Protein AF-A0A954DY55-F1 (afdb_monomer_lite)

pLDDT: mean 83.76, std 17.19, range [30.91, 97.56]

Radius of gyration: 26.14 Å; chains: 1; bounding box: 91×78×54 Å

Structure (mmCIF, N/CA/C/O backbone):
data_AF-A0A954DY55-F1
#
_entry.id   AF-A0A954DY55-F1
#
loop_
_atom_site.group_PDB
_atom_site.id
_atom_site.type_symbol
_atom_site.label_atom_id
_atom_site.label_alt_id
_atom_site.label_comp_id
_atom_site.label_asym_id
_atom_site.label_entity_id
_atom_site.label_seq_id
_atom_site.pdbx_PDB_ins_code
_atom_site.Cartn_x
_atom_site.Cartn_y
_atom_site.Cartn_z
_atom_site.occupancy
_atom_site.B_iso_or_equiv
_atom_site.auth_seq_id
_atom_site.auth_comp_id
_atom_site.auth_asym_id
_atom_site.auth_atom_id
_atom_site.pdbx_PDB_model_num
ATOM 1 N N . ASP A 1 1 ? -8.947 -17.092 8.896 1.00 67.75 1 ASP A N 1
ATOM 2 C CA . ASP A 1 1 ? -8.795 -15.624 9.035 1.00 67.75 1 ASP A CA 1
ATOM 3 C C . ASP A 1 1 ? -8.611 -15.204 10.481 1.00 67.75 1 ASP A C 1
ATOM 5 O O . ASP A 1 1 ? -9.569 -15.248 11.248 1.00 67.75 1 ASP A O 1
ATOM 9 N N . GLY A 1 2 ? -7.386 -14.821 10.855 1.00 81.75 2 GLY A N 1
ATOM 10 C CA . GLY A 1 2 ? -7.082 -14.329 12.197 1.00 81.75 2 GLY A CA 1
ATOM 11 C C . GLY A 1 2 ? -7.822 -13.031 12.511 1.00 81.75 2 GLY A C 1
ATOM 12 O O . GLY A 1 2 ? -7.623 -12.012 11.850 1.00 81.75 2 GLY A O 1
ATOM 13 N N . ALA A 1 3 ? -8.734 -13.093 13.479 1.00 89.75 3 ALA A N 1
ATOM 14 C CA . ALA A 1 3 ? -9.528 -11.973 13.964 1.00 89.75 3 ALA A CA 1
ATOM 15 C C . ALA A 1 3 ? -10.095 -12.298 15.353 1.00 89.75 3 ALA A C 1
ATOM 17 O O . ALA A 1 3 ? -10.340 -13.458 15.683 1.00 89.75 3 ALA A O 1
ATOM 18 N N . ILE A 1 4 ? -10.381 -11.264 16.139 1.00 92.81 4 ILE A N 1
ATOM 19 C CA . ILE A 1 4 ? -11.119 -11.359 17.406 1.00 92.81 4 ILE A CA 1
ATOM 20 C C . ILE A 1 4 ? -12.347 -10.458 17.375 1.00 92.81 4 ILE A C 1
ATOM 22 O O . ILE A 1 4 ? -12.395 -9.488 16.623 1.00 92.81 4 ILE A O 1
ATOM 26 N N . GLY A 1 5 ? -13.312 -10.714 18.251 1.00 90.56 5 GLY A N 1
ATOM 27 C CA . GLY A 1 5 ? -14.384 -9.764 18.515 1.00 90.56 5 GLY A CA 1
ATOM 28 C C . GLY A 1 5 ? -15.549 -10.361 19.298 1.00 90.56 5 GLY A C 1
ATOM 29 O O . GLY A 1 5 ? -15.547 -11.565 19.564 1.00 90.56 5 GLY A O 1
ATOM 30 N N . PRO A 1 6 ? -16.527 -9.533 19.711 1.00 94.31 6 PRO A N 1
ATOM 31 C CA . PRO A 1 6 ? -16.628 -8.077 19.514 1.00 94.31 6 PRO A CA 1
ATOM 32 C C . PRO A 1 6 ? -15.602 -7.273 20.330 1.00 94.31 6 PRO A C 1
ATOM 34 O O . PRO A 1 6 ? -15.166 -7.704 21.398 1.00 94.31 6 PRO A O 1
ATOM 37 N N . VAL A 1 7 ? -15.230 -6.078 19.854 1.00 96.19 7 VAL A N 1
ATOM 38 C CA . VAL A 1 7 ? -14.250 -5.208 20.531 1.00 96.19 7 VAL A CA 1
ATOM 39 C C . VAL A 1 7 ? -14.800 -3.820 20.856 1.00 96.19 7 VAL A C 1
ATOM 41 O O . VAL A 1 7 ? -15.609 -3.245 20.122 1.00 96.19 7 VAL A O 1
ATOM 44 N N . LEU A 1 8 ? -14.306 -3.249 21.957 1.00 96.38 8 LEU A N 1
ATOM 45 C CA . LEU A 1 8 ? -14.533 -1.858 22.339 1.00 96.38 8 LEU A CA 1
ATOM 46 C C . LEU A 1 8 ? -13.198 -1.192 22.660 1.00 96.38 8 LEU A C 1
ATOM 48 O O . LEU A 1 8 ? -12.502 -1.588 23.592 1.00 96.38 8 LEU A O 1
ATOM 52 N N . LEU A 1 9 ? -12.876 -0.135 21.920 1.00 95.69 9 LEU A N 1
ATOM 53 C CA . LEU A 1 9 ? -11.705 0.703 22.154 1.00 95.69 9 LEU A CA 1
ATOM 54 C C . LEU A 1 9 ? -12.146 2.066 22.688 1.00 95.69 9 LEU A C 1
ATOM 56 O O . LEU A 1 9 ? -13.177 2.611 22.284 1.00 95.69 9 LEU A O 1
ATOM 60 N N . ARG A 1 10 ? -11.356 2.644 23.594 1.00 94.94 10 ARG A N 1
ATOM 61 C CA . ARG A 1 10 ? -11.545 4.022 24.066 1.00 94.94 10 ARG A CA 1
ATOM 62 C C . ARG A 1 10 ? -10.561 4.940 23.359 1.00 94.94 10 ARG A C 1
ATOM 64 O O . ARG A 1 10 ? -9.371 4.650 23.309 1.00 94.94 10 ARG A O 1
ATOM 71 N N . SER A 1 11 ? -11.065 6.052 22.840 1.00 91.50 11 SER A N 1
ATOM 72 C CA . SER A 1 11 ? -10.238 7.114 22.274 1.00 91.50 11 SER A CA 1
ATOM 73 C C . SER A 1 11 ? -9.943 8.151 23.349 1.00 91.50 11 SER A C 1
ATOM 75 O O . SER A 1 11 ? -10.860 8.578 24.058 1.00 91.50 11 SER A O 1
ATOM 77 N N . PHE A 1 12 ? -8.688 8.579 23.437 1.00 93.12 12 PHE A N 1
ATOM 78 C CA . PHE A 1 12 ? -8.230 9.593 24.380 1.00 93.12 12 PHE A CA 1
ATOM 79 C C . PHE A 1 12 ? -7.613 10.778 23.633 1.00 93.12 12 PHE A C 1
ATOM 81 O O . PHE A 1 12 ? -7.088 10.598 22.536 1.00 93.12 12 PHE A O 1
ATOM 88 N N . ASP A 1 13 ? -7.708 11.975 24.210 1.00 91.88 13 ASP A N 1
ATOM 89 C CA . ASP A 1 13 ? -6.926 13.131 23.766 1.00 91.88 13 ASP A CA 1
ATOM 90 C C . ASP A 1 13 ? -5.483 13.075 24.299 1.00 91.88 13 ASP A C 1
ATOM 92 O O . ASP A 1 13 ? -5.116 12.207 25.094 1.00 91.88 13 ASP A O 1
ATOM 96 N N . ASP A 1 14 ? -4.677 14.056 23.904 1.00 92.75 14 ASP A N 1
ATOM 97 C CA . ASP A 1 14 ? -3.265 14.210 24.271 1.00 92.75 14 ASP A CA 1
ATOM 98 C C . ASP A 1 14 ? -3.052 14.365 25.792 1.00 92.75 14 ASP A C 1
ATOM 100 O O . ASP A 1 14 ? -1.936 14.247 26.297 1.00 92.75 14 ASP A O 1
ATOM 104 N N . ARG A 1 15 ? -4.124 14.651 26.544 1.00 94.94 15 ARG A N 1
ATOM 105 C CA . ARG A 1 15 ? -4.136 14.791 28.007 1.00 94.94 15 ARG A CA 1
ATOM 106 C C . ARG A 1 15 ? -4.680 13.541 28.702 1.00 94.94 15 ARG A C 1
ATOM 108 O O . ARG A 1 15 ? -4.886 13.570 29.916 1.00 94.94 15 ARG A O 1
ATOM 115 N N . GLY A 1 16 ? -4.945 12.468 27.957 1.00 93.06 16 GLY A N 1
ATOM 116 C CA . GLY A 1 16 ? -5.487 11.215 28.473 1.00 93.06 16 GLY A CA 1
ATOM 117 C C . GLY A 1 16 ? -6.972 11.277 28.838 1.00 93.06 16 GLY A C 1
ATOM 118 O O . GLY A 1 16 ? -7.456 10.414 29.571 1.00 93.06 16 GLY A O 1
ATOM 119 N N . ARG A 1 17 ? -7.726 12.279 28.371 1.00 93.50 17 ARG A N 1
ATOM 120 C CA . ARG A 1 17 ? -9.176 12.364 28.605 1.00 93.50 17 ARG A CA 1
ATOM 121 C C . ARG A 1 17 ? -9.911 11.552 27.557 1.00 93.50 17 ARG A C 1
ATOM 123 O O . ARG A 1 17 ? -9.629 11.673 26.371 1.00 93.50 17 ARG A O 1
ATOM 130 N N . ALA A 1 18 ? -10.881 10.747 27.981 1.00 93.06 18 ALA A N 1
ATOM 131 C CA . ALA A 1 18 ? -11.694 9.974 27.051 1.00 93.06 18 ALA A CA 1
ATOM 132 C C . ALA A 1 18 ? -12.563 10.913 26.193 1.00 93.06 18 ALA A C 1
ATOM 134 O O . ALA A 1 18 ? -13.387 11.656 26.725 1.00 93.06 18 ALA A O 1
ATOM 135 N N . ILE A 1 19 ? -12.391 10.856 24.871 1.00 94.62 19 ILE A N 1
ATOM 136 C CA . ILE A 1 19 ? -13.114 11.686 23.888 1.00 94.62 19 ILE A CA 1
ATOM 137 C C . ILE A 1 19 ? -14.126 10.889 23.058 1.00 94.62 19 ILE A C 1
ATOM 139 O O . ILE A 1 19 ? -14.934 11.463 22.327 1.00 94.62 19 ILE A O 1
ATOM 143 N N . GLY A 1 20 ? -14.106 9.561 23.167 1.00 95.12 20 GLY A N 1
ATOM 144 C CA . GLY A 1 20 ? -15.040 8.709 22.451 1.00 95.12 20 GLY A CA 1
ATOM 145 C C . GLY A 1 20 ? -14.774 7.223 22.618 1.00 95.12 20 GLY A C 1
ATOM 146 O O . GLY A 1 20 ? -13.855 6.800 23.324 1.00 95.12 20 GLY A O 1
ATOM 147 N N . THR A 1 21 ? -15.595 6.432 21.940 1.00 96.50 21 THR A N 1
ATOM 148 C CA . THR A 1 21 ? -15.451 4.979 21.857 1.00 96.50 21 THR A CA 1
ATOM 149 C C . THR A 1 21 ? -15.513 4.525 20.410 1.00 96.50 21 THR A C 1
ATOM 151 O O . THR A 1 21 ? -16.181 5.143 19.581 1.00 96.50 21 THR A O 1
ATOM 154 N N . ILE A 1 22 ? -14.844 3.419 20.126 1.00 97.00 22 ILE A N 1
ATOM 155 C CA . ILE A 1 22 ? -14.910 2.705 18.857 1.00 97.00 22 ILE A CA 1
ATOM 156 C C . ILE A 1 22 ? -15.428 1.306 19.177 1.00 97.00 22 ILE A C 1
ATOM 158 O O . ILE A 1 22 ? -14.916 0.660 20.092 1.00 97.00 22 ILE A O 1
ATOM 162 N N . THR A 1 23 ? -16.453 0.858 18.465 1.00 97.38 23 THR A N 1
ATOM 163 C CA . THR A 1 23 ? -17.049 -0.471 18.637 1.00 97.38 23 THR A CA 1
ATOM 164 C C . THR A 1 23 ? -17.058 -1.175 17.292 1.00 97.38 23 THR A C 1
ATOM 166 O O . THR A 1 23 ? -17.467 -0.564 16.311 1.00 97.38 23 THR A O 1
ATOM 169 N N . ALA A 1 24 ? -16.611 -2.430 17.247 1.00 97.56 24 ALA A N 1
ATOM 170 C CA . ALA A 1 24 ? -16.529 -3.232 16.027 1.00 97.56 24 ALA A CA 1
ATOM 171 C C . ALA A 1 24 ? -16.871 -4.697 16.321 1.00 97.56 24 ALA A C 1
ATOM 173 O O . ALA A 1 24 ? -16.640 -5.167 17.440 1.00 97.56 24 ALA A O 1
ATOM 174 N N . ASP A 1 25 ? -17.438 -5.404 15.340 1.00 96.62 25 ASP A N 1
ATOM 175 C CA . ASP A 1 25 ? -17.724 -6.842 15.489 1.00 96.62 25 ASP A CA 1
ATOM 176 C C . ASP A 1 25 ? -16.457 -7.661 15.385 1.00 96.62 25 ASP A C 1
ATOM 178 O O . ASP A 1 25 ? -16.335 -8.681 16.058 1.00 96.62 25 ASP A O 1
ATOM 182 N N . ARG A 1 26 ? -15.515 -7.201 14.561 1.00 95.25 26 ARG A N 1
ATOM 183 C CA . ARG A 1 26 ? -14.255 -7.887 14.327 1.00 95.25 26 ARG A CA 1
ATOM 184 C C . ARG A 1 26 ? -13.101 -6.902 14.350 1.00 95.25 26 ARG A C 1
ATOM 186 O O . ARG A 1 26 ? -13.205 -5.772 13.875 1.00 95.25 26 ARG A O 1
ATOM 193 N N . LEU A 1 27 ? -11.998 -7.353 14.925 1.00 94.81 27 LEU A N 1
ATOM 194 C CA . LEU A 1 27 ? -10.695 -6.721 14.888 1.00 94.81 27 LEU A CA 1
ATOM 195 C C . LEU A 1 27 ? -9.690 -7.730 14.362 1.00 94.81 27 LEU A C 1
ATOM 197 O O . LEU A 1 27 ? -9.592 -8.842 14.879 1.00 94.81 27 LEU A O 1
ATOM 201 N N . ARG A 1 28 ? -8.895 -7.298 13.394 1.00 92.62 28 ARG A N 1
ATOM 202 C CA . ARG A 1 28 ? -7.697 -8.005 12.942 1.00 92.62 28 ARG A CA 1
ATOM 203 C C . ARG A 1 28 ? -6.541 -7.030 12.769 1.00 92.62 28 ARG A C 1
ATOM 205 O O . ARG A 1 28 ? -6.737 -5.811 12.752 1.00 92.62 28 ARG A O 1
ATOM 212 N N . LEU A 1 29 ? -5.341 -7.576 12.666 1.00 90.31 29 LEU A N 1
ATOM 213 C CA . LEU A 1 29 ? -4.113 -6.839 12.432 1.00 90.31 29 LEU A CA 1
ATOM 214 C C . LEU A 1 29 ? -3.598 -7.114 11.022 1.00 90.31 29 LEU A C 1
ATOM 216 O O . LEU A 1 29 ? -3.585 -8.248 10.549 1.00 90.31 29 LEU A O 1
ATOM 220 N N . GLU A 1 30 ? -3.145 -6.052 10.371 1.00 87.62 30 GLU A N 1
ATOM 221 C CA . GLU A 1 30 ? -2.353 -6.123 9.147 1.00 87.62 30 GLU A CA 1
ATOM 222 C C . GLU A 1 30 ? -0.995 -5.484 9.426 1.00 87.62 30 GLU A C 1
ATOM 224 O O . GLU A 1 30 ? -0.913 -4.336 9.876 1.00 87.62 30 GLU A O 1
ATOM 229 N N . GLY A 1 31 ? 0.078 -6.233 9.197 1.00 85.25 31 GLY A N 1
ATOM 230 C CA . GLY A 1 31 ? 1.443 -5.728 9.294 1.00 85.25 31 GLY A CA 1
ATOM 231 C C . GLY A 1 31 ? 1.960 -5.363 7.912 1.00 85.25 31 GLY A C 1
ATOM 232 O O . GLY A 1 31 ? 1.717 -6.106 6.973 1.00 85.25 31 GLY A O 1
ATOM 233 N N . SER A 1 32 ? 2.684 -4.248 7.806 1.00 85.00 32 SER A N 1
ATOM 234 C CA . SER A 1 32 ? 3.542 -3.985 6.648 1.00 85.00 32 SER A CA 1
ATOM 235 C C . SER A 1 32 ? 4.992 -3.953 7.101 1.00 85.00 32 SER A C 1
ATOM 237 O O . SER A 1 32 ? 5.381 -3.041 7.846 1.00 85.00 32 SER A O 1
ATOM 239 N N . ARG A 1 33 ? 5.793 -4.938 6.678 1.00 84.44 33 ARG A N 1
ATOM 240 C CA . ARG A 1 33 ? 7.227 -4.997 7.003 1.00 84.44 33 ARG A CA 1
ATOM 241 C C . ARG A 1 33 ? 7.987 -3.901 6.282 1.00 84.44 33 ARG A C 1
ATOM 243 O O . ARG A 1 33 ? 8.723 -3.153 6.932 1.00 84.44 33 ARG A O 1
ATOM 250 N N . ALA A 1 34 ? 7.739 -3.741 4.984 1.00 83.56 34 ALA A N 1
ATOM 251 C CA . ALA A 1 34 ? 8.350 -2.677 4.193 1.00 83.56 34 ALA A CA 1
ATOM 252 C C . ALA A 1 34 ? 7.975 -1.302 4.754 1.00 83.56 34 ALA A C 1
ATOM 254 O O . ALA A 1 34 ? 8.810 -0.405 4.881 1.00 83.56 34 ALA A O 1
ATOM 255 N N . GLY A 1 35 ? 6.707 -1.152 5.137 1.00 83.12 35 GLY A N 1
ATOM 256 C CA . GLY A 1 35 ? 6.175 0.063 5.720 1.00 83.12 35 GLY A CA 1
ATOM 257 C C . GLY A 1 35 ? 6.589 0.295 7.167 1.00 83.12 35 GLY A C 1
ATOM 258 O O . GLY A 1 35 ? 6.519 1.437 7.602 1.00 83.12 35 GLY A O 1
ATOM 259 N N . ARG A 1 36 ? 7.024 -0.715 7.932 1.00 88.31 36 ARG A N 1
ATOM 260 C CA . ARG A 1 36 ? 7.174 -0.649 9.402 1.00 88.31 36 ARG A CA 1
ATOM 261 C C . ARG A 1 36 ? 5.929 -0.072 10.078 1.00 88.31 36 ARG A C 1
ATOM 263 O O . ARG A 1 36 ? 5.985 0.952 10.772 1.00 88.31 36 ARG A O 1
ATOM 270 N N . THR A 1 37 ? 4.780 -0.669 9.785 1.00 89.12 37 THR A N 1
ATOM 271 C CA . THR A 1 37 ? 3.488 -0.251 10.341 1.00 89.12 37 THR A CA 1
ATOM 272 C C . THR A 1 37 ? 2.647 -1.438 10.745 1.00 89.12 37 THR A C 1
ATOM 274 O O . THR A 1 37 ? 2.707 -2.492 10.117 1.00 89.12 37 THR A O 1
ATOM 277 N N . LEU A 1 38 ? 1.798 -1.213 11.741 1.00 90.38 38 LEU A N 1
ATOM 278 C CA . LEU A 1 38 ? 0.706 -2.105 12.095 1.00 90.38 38 LEU A CA 1
ATOM 279 C C . LEU A 1 38 ? -0.615 -1.369 11.860 1.00 90.38 38 LEU A C 1
ATOM 281 O O . LEU A 1 38 ? -0.762 -0.225 12.283 1.00 90.38 38 LEU A O 1
ATOM 285 N N . THR A 1 39 ? -1.575 -2.004 11.203 1.00 90.50 39 THR A N 1
ATOM 286 C CA . THR A 1 39 ? -2.915 -1.453 10.991 1.00 90.50 39 THR A CA 1
ATOM 287 C C . THR A 1 39 ? -3.927 -2.290 11.751 1.00 90.50 39 THR A C 1
ATOM 289 O O . THR A 1 39 ? -4.040 -3.493 11.532 1.00 90.50 39 THR A O 1
ATOM 292 N N . LEU A 1 40 ? -4.688 -1.641 12.628 1.00 92.75 40 LEU A N 1
ATOM 293 C CA . LEU A 1 40 ? -5.883 -2.226 13.220 1.00 92.75 40 LEU A CA 1
ATOM 294 C C . LEU A 1 40 ? -7.003 -2.092 12.199 1.00 92.75 40 LEU A C 1
ATOM 296 O O . LEU A 1 40 ? -7.372 -0.971 11.836 1.00 92.75 40 LEU A O 1
ATOM 300 N N . VAL A 1 41 ? -7.541 -3.221 11.757 1.00 93.00 41 VAL A N 1
ATOM 301 C CA . VAL A 1 41 ? -8.708 -3.269 10.881 1.00 93.00 41 VAL A CA 1
ATOM 302 C C . VAL A 1 41 ? -9.913 -3.643 11.723 1.00 93.00 41 VAL A C 1
ATOM 304 O O . VAL A 1 41 ? -9.966 -4.725 12.305 1.00 93.00 41 VAL A O 1
ATOM 307 N N . LEU A 1 42 ? -10.842 -2.702 11.825 1.00 95.44 42 LEU A N 1
ATOM 308 C CA . LEU A 1 42 ? -12.071 -2.792 12.597 1.00 95.44 42 LEU A CA 1
ATOM 309 C C . LEU A 1 42 ? -13.233 -2.882 11.615 1.00 95.44 42 LEU A C 1
ATOM 311 O O . LEU A 1 42 ? -13.455 -1.953 10.838 1.00 95.44 42 LEU A O 1
ATOM 315 N N . GLU A 1 43 ? -13.962 -3.985 11.654 1.00 95.62 43 GLU A N 1
ATOM 316 C CA . GLU A 1 43 ? -15.020 -4.296 10.692 1.00 95.62 43 GLU A CA 1
ATOM 317 C C . GLU A 1 43 ? -16.381 -4.263 11.389 1.00 95.62 43 GLU A C 1
ATOM 319 O O . GLU A 1 43 ? -16.503 -4.594 12.578 1.00 95.62 43 GLU A O 1
ATOM 324 N N . ASP A 1 44 ? -17.388 -3.811 10.645 1.00 95.88 44 ASP A N 1
ATOM 325 C CA . ASP A 1 44 ? -18.791 -3.763 11.045 1.00 95.88 44 ASP A CA 1
ATOM 326 C C . ASP A 1 44 ? -18.978 -3.067 12.390 1.00 95.88 44 ASP A C 1
ATOM 328 O O . ASP A 1 44 ? -19.239 -3.651 13.450 1.00 95.88 44 ASP A O 1
ATOM 332 N N . GLY A 1 45 ? -18.787 -1.753 12.373 1.00 96.88 45 GLY A N 1
ATOM 333 C CA . GLY A 1 45 ? -18.716 -0.981 13.598 1.00 96.88 45 GLY A CA 1
ATOM 334 C C . GLY A 1 45 ? -19.191 0.450 13.469 1.00 96.88 45 GLY A C 1
ATOM 335 O O . GLY A 1 45 ? -19.830 0.853 12.498 1.00 96.88 45 GLY A O 1
ATOM 336 N N . TYR A 1 46 ? -18.930 1.199 14.530 1.00 97.12 46 TYR A N 1
ATOM 337 C CA . TYR A 1 46 ? -19.233 2.614 14.619 1.00 97.12 46 TYR A CA 1
ATOM 338 C C . TYR A 1 46 ? -18.280 3.310 15.588 1.00 97.12 46 TYR A C 1
ATOM 340 O O . TYR A 1 46 ? -17.707 2.718 16.511 1.00 97.12 46 TYR A O 1
ATOM 348 N N . THR A 1 47 ? -18.144 4.615 15.404 1.00 96.94 47 THR A N 1
ATOM 349 C CA . THR A 1 47 ? -17.513 5.508 16.371 1.00 96.94 47 THR A CA 1
ATOM 350 C C . THR A 1 47 ? -18.583 6.261 17.148 1.00 96.94 47 THR A C 1
ATOM 352 O O . THR A 1 47 ? -19.646 6.589 16.620 1.00 96.94 47 THR A O 1
ATOM 355 N N . ARG A 1 48 ? -18.317 6.547 18.424 1.00 95.56 48 ARG A N 1
ATOM 356 C CA . ARG A 1 48 ? -19.141 7.438 19.241 1.00 95.56 48 ARG A CA 1
ATOM 357 C C . ARG A 1 48 ? -18.295 8.583 19.767 1.00 95.56 48 ARG A C 1
ATOM 359 O O . ARG A 1 48 ? -17.346 8.347 20.514 1.00 95.56 48 ARG A O 1
ATOM 366 N N . ARG A 1 49 ? -18.655 9.819 19.421 1.00 93.25 49 ARG A N 1
ATOM 367 C CA . ARG A 1 49 ? -17.994 11.047 19.894 1.00 93.25 49 ARG A CA 1
ATOM 368 C C . ARG A 1 49 ? -19.045 12.067 20.302 1.00 93.25 49 ARG A C 1
ATOM 370 O O . ARG A 1 49 ? -20.020 12.263 19.588 1.00 93.25 49 ARG A O 1
ATOM 377 N N . SER A 1 50 ? -18.874 12.683 21.472 1.00 88.75 50 SER A N 1
ATOM 378 C CA . SER A 1 50 ? -19.814 13.686 22.009 1.00 88.75 50 SER A CA 1
ATOM 379 C C . SER A 1 50 ? -21.287 13.241 21.972 1.00 88.75 50 SER A C 1
ATOM 381 O O . SER A 1 50 ? -22.179 14.015 21.648 1.00 88.75 50 SER A O 1
ATOM 383 N N . GLY A 1 51 ? -21.542 11.961 22.264 1.00 86.88 51 GLY A N 1
ATOM 384 C CA . GLY A 1 51 ? -22.883 11.367 22.252 1.00 86.88 51 GLY A CA 1
ATOM 385 C C . GLY A 1 51 ? -23.382 10.897 20.881 1.00 86.88 51 GLY A C 1
ATOM 386 O O . GLY A 1 51 ? -24.228 10.006 20.857 1.00 86.88 51 GLY A O 1
ATOM 387 N N . VAL A 1 52 ? -22.814 11.394 19.780 1.00 92.62 52 VAL A N 1
ATOM 388 C CA . VAL A 1 52 ? -23.192 11.053 18.400 1.00 92.62 52 VAL A CA 1
ATOM 389 C C . VAL A 1 52 ? -22.538 9.741 17.980 1.00 92.62 52 VAL A C 1
ATOM 391 O O . VAL A 1 52 ? -21.340 9.556 18.199 1.00 92.62 52 VAL A O 1
ATOM 394 N N . ARG A 1 53 ? -23.323 8.838 17.386 1.00 94.69 53 ARG A N 1
ATOM 395 C CA . ARG A 1 53 ? -22.838 7.615 16.734 1.00 94.69 53 ARG A CA 1
ATOM 396 C C . ARG A 1 53 ? -22.714 7.845 15.232 1.00 94.69 53 ARG A C 1
ATOM 398 O O . ARG A 1 53 ? -23.606 8.440 14.640 1.00 94.69 53 ARG A O 1
ATOM 405 N N . ALA A 1 54 ? -21.629 7.357 14.646 1.00 95.44 54 ALA A N 1
ATOM 406 C CA . ALA A 1 54 ? -21.421 7.338 13.205 1.00 95.44 54 ALA A CA 1
ATOM 407 C C . ALA A 1 54 ? -20.852 5.969 12.799 1.00 95.44 54 ALA A C 1
ATOM 409 O O . ALA A 1 54 ? -19.847 5.566 13.402 1.00 95.44 54 ALA A O 1
ATOM 410 N N . PRO A 1 55 ? -21.456 5.259 11.827 1.00 97.12 55 PRO A N 1
ATOM 411 C CA . PRO A 1 55 ? -20.914 3.999 11.322 1.00 97.12 55 PRO A CA 1
ATOM 412 C C . PRO A 1 55 ? -19.527 4.211 10.696 1.00 97.12 55 PRO A C 1
ATOM 414 O O . PRO A 1 55 ? -19.104 5.348 10.455 1.00 97.12 55 PRO A O 1
ATOM 417 N N . PHE A 1 56 ? -18.783 3.129 10.467 1.00 96.38 56 PHE A N 1
ATOM 418 C CA . PHE A 1 56 ? -17.500 3.246 9.777 1.00 96.38 56 PHE A CA 1
ATOM 419 C C . PHE A 1 56 ? -17.680 3.599 8.291 1.00 96.38 56 PHE A C 1
ATOM 421 O O . PHE A 1 56 ? -18.757 3.392 7.726 1.00 96.38 56 PHE A O 1
ATOM 428 N N . PRO A 1 57 ? -16.635 4.143 7.635 1.00 93.06 57 PRO A N 1
ATOM 429 C CA . PRO A 1 57 ? -16.658 4.380 6.195 1.00 93.06 57 PRO A CA 1
ATOM 430 C C . PRO A 1 57 ? -17.035 3.121 5.404 1.00 93.06 57 PRO A C 1
ATOM 432 O O . PRO A 1 57 ? -16.606 2.018 5.741 1.00 93.06 57 PRO A O 1
ATOM 435 N N . GLY A 1 58 ? -17.827 3.300 4.344 1.00 90.75 58 GLY A N 1
ATOM 436 C CA . GLY A 1 58 ? -18.300 2.205 3.491 1.00 90.75 58 GLY A CA 1
ATOM 437 C C . GLY A 1 58 ? -19.541 1.470 4.008 1.00 90.75 58 GLY A C 1
ATOM 438 O O . GLY A 1 58 ? -19.960 0.506 3.380 1.00 90.75 58 GLY A O 1
ATOM 439 N N . ALA A 1 59 ? -20.131 1.904 5.125 1.00 92.88 59 ALA A N 1
ATOM 440 C CA . ALA A 1 59 ? -21.434 1.411 5.562 1.00 92.88 59 ALA A CA 1
ATOM 441 C C . ALA A 1 59 ? -22.560 1.854 4.607 1.00 92.88 59 ALA A C 1
ATOM 443 O O . ALA A 1 59 ? -22.484 2.937 4.025 1.00 92.88 59 ALA A O 1
ATOM 444 N N . GLU A 1 60 ? -23.606 1.033 4.478 1.00 92.38 60 GLU A N 1
ATOM 445 C CA . GLU A 1 60 ? -24.804 1.368 3.699 1.00 92.38 60 GLU A CA 1
ATOM 446 C C . GLU A 1 60 ? -25.553 2.578 4.280 1.00 92.38 60 GLU A C 1
ATOM 448 O O . GLU A 1 60 ? -25.528 2.840 5.485 1.00 92.38 60 GLU A O 1
ATOM 453 N N . ASP A 1 61 ? -26.262 3.324 3.435 1.00 90.50 61 ASP A N 1
ATOM 454 C CA . ASP A 1 61 ? -27.024 4.481 3.899 1.00 90.50 61 ASP A CA 1
ATOM 455 C C . ASP A 1 61 ? -28.146 4.062 4.863 1.00 90.50 61 ASP A C 1
ATOM 457 O O . ASP A 1 61 ? -28.941 3.164 4.593 1.00 90.50 61 ASP A O 1
ATOM 461 N N . GLY A 1 62 ? -28.240 4.760 5.996 1.00 89.75 62 GLY A N 1
ATOM 462 C CA . GLY A 1 62 ? -29.284 4.535 7.000 1.00 89.75 62 GLY A CA 1
ATOM 463 C C . GLY A 1 62 ? -28.966 3.468 8.050 1.00 89.75 62 GLY A C 1
ATOM 464 O O . GLY A 1 62 ? -29.774 3.281 8.960 1.00 89.75 62 GLY A O 1
ATOM 465 N N . VAL A 1 63 ? -27.800 2.812 7.994 1.00 91.81 63 VAL A N 1
ATOM 466 C CA . VAL A 1 63 ? -27.379 1.869 9.043 1.00 91.81 63 VAL A CA 1
ATOM 467 C C . VAL A 1 63 ? -26.633 2.581 10.174 1.00 91.81 63 VAL A C 1
ATOM 469 O O . VAL A 1 63 ? -25.812 3.471 9.960 1.00 91.81 63 VAL A O 1
ATOM 472 N N . GLU A 1 64 ? -26.880 2.165 11.418 1.00 89.88 64 GLU A N 1
ATOM 473 C CA . GLU A 1 64 ? -26.145 2.688 12.583 1.00 89.88 64 GLU A CA 1
ATOM 474 C C . GLU A 1 64 ? -24.766 2.033 12.766 1.00 89.88 64 GLU A C 1
ATOM 476 O O . GLU A 1 64 ? -23.957 2.484 13.584 1.00 89.88 64 GLU A O 1
ATOM 481 N N . ARG A 1 65 ? -24.511 0.945 12.031 1.00 92.81 65 ARG A N 1
ATOM 482 C CA . ARG A 1 65 ? -23.336 0.089 12.158 1.00 92.81 65 ARG A CA 1
ATOM 483 C C . ARG A 1 65 ? -23.017 -0.589 10.830 1.00 92.81 65 ARG A C 1
ATOM 485 O O . ARG A 1 65 ? -23.917 -1.122 10.195 1.00 92.81 65 ARG A O 1
ATOM 492 N N . GLY A 1 66 ? -21.743 -0.615 10.467 1.00 93.81 66 GLY A N 1
ATOM 493 C CA . GLY A 1 66 ? -21.252 -1.260 9.251 1.00 93.81 66 GLY A CA 1
ATOM 494 C C . GLY A 1 66 ? -19.919 -0.656 8.829 1.00 93.81 66 GLY A C 1
ATOM 495 O O . GLY A 1 66 ? -19.391 0.211 9.531 1.00 93.81 66 GLY A O 1
ATOM 496 N N . GLY A 1 67 ? -19.404 -1.083 7.679 1.00 94.62 67 GLY A N 1
ATOM 497 C CA . GLY A 1 67 ? -18.201 -0.518 7.071 1.00 94.62 67 GLY A CA 1
ATOM 498 C C . GLY A 1 67 ? -16.900 -0.941 7.757 1.00 94.62 67 GLY A C 1
ATOM 499 O O . GLY A 1 67 ? -16.884 -1.789 8.650 1.00 94.62 67 GLY A O 1
ATOM 500 N N . VAL A 1 68 ? -15.788 -0.323 7.347 1.00 94.75 68 VAL A N 1
ATOM 501 C CA . VAL A 1 68 ? -14.440 -0.676 7.821 1.00 94.75 68 VAL A CA 1
ATOM 502 C C . VAL A 1 68 ? -13.682 0.567 8.275 1.00 94.75 68 VAL A C 1
ATOM 504 O O . VAL A 1 68 ? -13.521 1.537 7.535 1.00 94.75 68 VAL A O 1
ATOM 507 N N . MET A 1 69 ? -13.170 0.534 9.505 1.00 93.38 69 MET A N 1
ATOM 508 C CA . MET A 1 69 ? -12.261 1.545 10.037 1.00 93.38 69 MET A CA 1
ATOM 509 C C . MET A 1 69 ? -10.851 0.972 10.143 1.00 93.38 69 MET A C 1
ATOM 511 O O . MET A 1 69 ? -10.631 -0.093 10.711 1.00 93.38 69 MET A O 1
ATOM 515 N N . ARG A 1 70 ? -9.873 1.719 9.630 1.00 91.81 70 ARG A N 1
ATOM 516 C CA . ARG A 1 70 ? -8.455 1.348 9.662 1.00 91.81 70 ARG A CA 1
ATOM 517 C C . ARG A 1 70 ? -7.689 2.360 10.507 1.00 91.81 70 ARG A C 1
ATOM 519 O O . ARG A 1 70 ? -7.776 3.560 10.251 1.00 91.81 70 ARG A O 1
ATOM 526 N N . VAL A 1 71 ? -6.958 1.893 11.519 1.00 90.81 71 VAL A N 1
ATOM 527 C CA . VAL A 1 71 ? -6.133 2.739 12.400 1.00 90.81 71 VAL A CA 1
ATOM 528 C C . VAL A 1 71 ? -4.680 2.305 12.289 1.00 90.81 71 VAL A C 1
ATOM 530 O O . VAL A 1 71 ? -4.339 1.188 12.664 1.00 90.81 71 VAL A O 1
ATOM 533 N N . VAL A 1 72 ? -3.824 3.194 11.785 1.00 88.69 72 VAL A N 1
ATOM 534 C CA . VAL A 1 72 ? -2.395 2.909 11.610 1.00 88.69 72 VAL A CA 1
ATOM 535 C C . VAL A 1 72 ? -1.608 3.283 12.851 1.00 88.69 72 VAL A C 1
ATOM 537 O O . VAL A 1 72 ? -1.712 4.399 13.359 1.00 88.69 72 VAL A O 1
ATOM 540 N N . ILE A 1 73 ? -0.768 2.352 13.280 1.00 90.56 73 ILE A N 1
ATOM 541 C CA . ILE A 1 73 ? 0.281 2.547 14.266 1.00 90.56 73 ILE A CA 1
ATOM 542 C C . ILE A 1 73 ? 1.610 2.613 13.497 1.00 90.56 73 ILE A C 1
ATOM 544 O O . ILE A 1 73 ? 2.069 1.594 12.961 1.00 90.56 73 ILE A O 1
ATOM 548 N N . PRO A 1 74 ? 2.208 3.812 13.368 1.00 88.56 74 PRO A N 1
ATOM 549 C CA . PRO A 1 74 ? 3.479 3.974 12.681 1.00 88.56 74 PRO A CA 1
ATOM 550 C C . PRO A 1 74 ? 4.638 3.392 13.500 1.00 88.56 74 PRO A C 1
ATOM 552 O O . PRO A 1 74 ? 4.484 3.015 14.661 1.00 88.56 74 PRO A O 1
ATOM 555 N N . ASP A 1 75 ? 5.802 3.314 12.856 1.00 87.88 75 ASP A N 1
ATOM 556 C CA . ASP A 1 75 ? 7.105 2.989 13.451 1.00 87.88 75 ASP A CA 1
ATOM 557 C C . ASP A 1 75 ? 7.116 1.739 14.337 1.00 87.88 75 ASP A C 1
ATOM 559 O O . ASP A 1 75 ? 7.840 1.636 15.326 1.00 87.88 75 ASP A O 1
ATOM 563 N N . THR A 1 76 ? 6.312 0.761 13.934 1.00 89.00 76 THR A N 1
ATOM 564 C CA . THR A 1 76 ? 6.123 -0.501 14.641 1.00 89.00 76 THR A CA 1
ATOM 565 C C . THR A 1 76 ? 6.854 -1.617 13.907 1.00 89.00 76 THR A C 1
ATOM 567 O O . THR A 1 76 ? 6.970 -1.592 12.683 1.00 89.00 76 THR A O 1
ATOM 570 N N . ASP A 1 77 ? 7.368 -2.589 14.661 1.00 86.88 77 ASP A N 1
ATOM 571 C CA . ASP A 1 77 ? 7.921 -3.827 14.114 1.00 86.88 77 ASP A CA 1
ATOM 572 C C . ASP A 1 77 ? 6.805 -4.877 13.956 1.00 86.88 77 ASP A C 1
ATOM 574 O O . ASP A 1 77 ? 6.410 -5.483 14.958 1.00 86.88 77 ASP A O 1
ATOM 578 N N . PRO A 1 78 ? 6.265 -5.099 12.744 1.00 84.12 78 PRO A N 1
ATOM 579 C CA . PRO A 1 78 ? 5.189 -6.066 12.545 1.00 84.12 78 PRO A CA 1
ATOM 580 C C . PRO A 1 78 ? 5.628 -7.505 12.841 1.00 84.12 78 PRO A C 1
ATOM 582 O O . PRO A 1 78 ? 4.799 -8.285 13.300 1.00 84.12 78 PRO A O 1
ATOM 585 N N . ASP A 1 79 ? 6.912 -7.849 12.681 1.00 84.19 79 ASP A N 1
ATOM 586 C CA . ASP A 1 79 ? 7.410 -9.204 12.953 1.00 84.19 79 ASP A CA 1
ATOM 587 C C . ASP A 1 79 ? 7.430 -9.511 14.462 1.00 84.19 79 ASP A C 1
ATOM 589 O O . ASP A 1 79 ? 7.312 -10.661 14.892 1.00 84.19 79 ASP A O 1
ATOM 593 N N . GLY A 1 80 ? 7.601 -8.491 15.307 1.00 86.38 80 GLY A N 1
ATOM 594 C CA . GLY A 1 80 ? 7.440 -8.619 16.756 1.00 86.38 80 GLY A CA 1
ATOM 595 C C . GLY A 1 80 ? 5.993 -8.922 17.148 1.00 86.38 80 GLY A C 1
ATOM 596 O O . GLY A 1 80 ? 5.749 -9.786 17.991 1.00 86.38 80 GLY A O 1
ATOM 597 N N . TRP A 1 81 ? 5.035 -8.253 16.504 1.00 88.50 81 TRP A N 1
ATOM 598 C CA . TRP A 1 81 ? 3.606 -8.443 16.758 1.00 88.50 81 TRP A CA 1
ATOM 599 C C . TRP A 1 81 ? 3.083 -9.772 16.220 1.00 88.50 81 TRP A C 1
ATOM 601 O O . TRP A 1 81 ? 2.374 -10.463 16.946 1.00 88.50 81 TRP A O 1
ATOM 611 N N . SER A 1 82 ? 3.464 -10.162 15.002 1.00 84.62 82 SER A N 1
ATOM 612 C CA . SER A 1 82 ? 3.029 -11.431 14.402 1.00 84.62 82 SER A CA 1
ATOM 613 C C . SER A 1 82 ? 3.498 -12.642 15.204 1.00 84.62 82 SER A C 1
ATOM 615 O O . SER A 1 82 ? 2.789 -13.637 15.292 1.00 84.62 82 SER A O 1
ATOM 617 N N . ARG A 1 83 ? 4.655 -12.547 15.872 1.00 86.38 83 ARG A N 1
ATOM 618 C CA . ARG A 1 83 ? 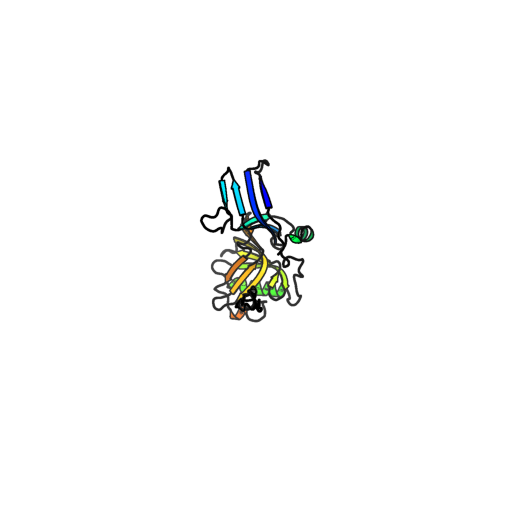5.126 -13.578 16.809 1.00 86.38 83 ARG A CA 1
ATOM 619 C C . ARG A 1 83 ? 4.396 -13.568 18.150 1.00 86.38 83 ARG A C 1
ATOM 621 O O . ARG A 1 83 ? 4.287 -14.619 18.773 1.00 86.38 83 ARG A O 1
ATOM 628 N N . ALA A 1 84 ? 3.962 -12.402 18.623 1.00 88.56 84 ALA A N 1
ATOM 629 C CA . ALA A 1 84 ? 3.337 -12.255 19.936 1.00 88.56 84 ALA A CA 1
ATOM 630 C C . ALA A 1 84 ? 1.836 -12.582 19.930 1.00 88.56 84 ALA A C 1
ATOM 632 O O . ALA A 1 84 ? 1.347 -13.144 20.906 1.00 88.56 84 ALA A O 1
ATOM 633 N N . VAL A 1 85 ? 1.126 -12.214 18.859 1.00 88.19 85 VAL A N 1
ATOM 634 C CA . VAL A 1 85 ? -0.330 -12.389 18.689 1.00 88.19 85 VAL A CA 1
ATOM 635 C C . VAL A 1 85 ? -0.671 -12.880 17.270 1.00 88.19 85 VAL A C 1
ATOM 637 O O . VAL A 1 85 ? -1.383 -12.192 16.531 1.00 88.19 85 VAL A O 1
ATOM 640 N N . PRO A 1 86 ? -0.137 -14.041 16.841 1.00 85.56 86 PRO A N 1
ATOM 641 C CA . PRO A 1 86 ? -0.318 -14.560 15.481 1.00 85.56 86 PRO A CA 1
ATOM 642 C C . PRO A 1 86 ? -1.789 -14.728 15.083 1.00 85.56 86 PRO A C 1
ATOM 644 O O . PRO A 1 86 ? -2.135 -14.533 13.923 1.00 85.56 86 PRO A O 1
ATOM 647 N N . GLU A 1 87 ? -2.673 -15.020 16.037 1.00 85.69 87 GLU A N 1
ATOM 648 C CA . GLU A 1 87 ? -4.110 -15.215 15.831 1.00 85.69 87 GLU A CA 1
ATOM 649 C C . GLU A 1 87 ? -4.860 -13.967 15.341 1.00 85.69 87 GLU A C 1
ATOM 651 O O . GLU A 1 87 ? -6.003 -14.071 14.901 1.00 85.69 87 GLU A O 1
ATOM 656 N N . LEU A 1 88 ? -4.243 -12.784 15.422 1.00 85.56 88 LEU A N 1
ATOM 657 C CA . LEU A 1 88 ? -4.807 -11.541 14.895 1.00 85.56 88 LEU A CA 1
ATOM 658 C C . LEU A 1 88 ? -4.382 -11.244 13.460 1.00 85.56 88 LEU A C 1
ATOM 660 O O . LEU A 1 88 ? -4.944 -10.336 12.851 1.00 85.56 88 LEU A O 1
ATOM 664 N N . PHE A 1 89 ? -3.398 -11.968 12.935 1.00 82.88 89 PHE A N 1
ATOM 665 C CA . PHE A 1 89 ? -2.922 -11.816 11.569 1.00 82.88 89 PHE A CA 1
ATOM 666 C C . PHE A 1 89 ? -3.580 -12.863 10.672 1.00 82.88 89 PHE A C 1
ATOM 668 O O . PHE A 1 89 ? -3.936 -13.961 11.103 1.00 82.88 89 PHE A O 1
ATOM 675 N N . ARG A 1 90 ? -3.758 -12.527 9.395 1.00 73.44 90 ARG A N 1
ATOM 676 C CA . ARG A 1 90 ? -4.153 -13.522 8.395 1.00 73.44 90 ARG A CA 1
ATOM 677 C C . ARG A 1 90 ? -3.010 -14.529 8.174 1.00 73.44 90 ARG A C 1
ATOM 679 O O . ARG A 1 90 ? -1.846 -14.216 8.422 1.00 73.44 90 ARG A O 1
ATOM 686 N N . GLU A 1 91 ? -3.344 -15.747 7.745 1.00 64.00 91 GLU A N 1
ATOM 687 C CA . GLU A 1 91 ? -2.371 -16.848 7.586 1.00 64.00 91 GLU A CA 1
ATOM 688 C C . GLU A 1 91 ? -1.274 -16.538 6.550 1.00 64.00 91 GLU A C 1
ATOM 690 O O . GLU A 1 91 ? -0.132 -16.983 6.689 1.00 64.00 91 GLU A O 1
ATOM 695 N N . ASP A 1 92 ? -1.590 -15.699 5.566 1.00 60.38 92 ASP A N 1
ATOM 696 C CA . ASP A 1 92 ? -0.693 -15.174 4.533 1.00 60.38 92 ASP A CA 1
ATOM 697 C C . ASP A 1 92 ? 0.305 -14.112 5.041 1.00 60.38 92 ASP A C 1
ATOM 699 O O . ASP A 1 92 ? 1.213 -13.726 4.308 1.00 60.38 92 ASP A O 1
ATOM 703 N N . HIS A 1 93 ? 0.216 -13.688 6.308 1.00 56.44 93 HIS A N 1
ATOM 704 C CA . HIS A 1 93 ? 1.190 -12.795 6.955 1.00 56.44 93 HIS A CA 1
ATOM 705 C C . HIS A 1 93 ? 2.208 -13.523 7.855 1.00 56.44 93 HIS A C 1
ATOM 707 O O . HIS A 1 93 ? 2.918 -12.882 8.638 1.00 56.44 93 HIS A O 1
ATOM 713 N N . SER A 1 94 ? 2.301 -14.857 7.778 1.00 54.88 94 SER A N 1
ATOM 714 C CA . SER A 1 94 ? 3.360 -15.605 8.473 1.00 54.88 94 SER A CA 1
ATOM 715 C C . SER A 1 94 ? 4.756 -15.240 7.929 1.00 54.88 94 SER A C 1
ATOM 717 O O . SER A 1 94 ? 4.876 -14.627 6.872 1.00 54.88 94 SER A O 1
ATOM 719 N N . ILE A 1 95 ? 5.828 -15.542 8.676 1.00 54.53 95 ILE A N 1
ATOM 720 C CA . ILE A 1 95 ? 7.222 -15.214 8.311 1.00 54.53 95 ILE A CA 1
ATOM 721 C C . ILE A 1 95 ? 7.591 -15.962 7.016 1.00 54.53 95 ILE A C 1
ATOM 723 O O . ILE A 1 95 ? 8.113 -17.076 7.044 1.00 54.53 95 ILE A O 1
ATOM 727 N N . GLU A 1 96 ? 7.259 -15.368 5.872 1.00 63.09 96 GLU A N 1
ATOM 728 C CA . GLU A 1 96 ? 7.497 -15.944 4.558 1.00 63.09 96 GLU A CA 1
ATOM 729 C C . GLU A 1 96 ? 8.968 -15.805 4.169 1.00 63.09 96 GLU A C 1
ATOM 731 O O . GLU A 1 96 ? 9.606 -14.768 4.363 1.00 63.09 96 GLU A O 1
ATOM 736 N N . VAL A 1 97 ? 9.496 -16.849 3.530 1.00 70.25 97 VAL A N 1
ATOM 737 C CA . VAL A 1 97 ? 10.703 -16.727 2.711 1.00 70.25 97 VAL A CA 1
ATOM 738 C C . VAL A 1 97 ? 10.413 -15.701 1.612 1.00 70.25 97 VAL A C 1
ATOM 740 O O . VAL A 1 97 ? 9.509 -15.911 0.799 1.00 70.25 97 VAL A O 1
ATOM 743 N N . LEU A 1 98 ? 11.156 -14.590 1.625 1.00 82.50 98 LEU A N 1
ATOM 744 C CA . LEU A 1 98 ? 10.943 -13.436 0.740 1.00 82.50 98 LEU A CA 1
ATOM 745 C C . LEU A 1 98 ? 11.489 -13.643 -0.672 1.00 82.50 98 LEU A C 1
ATOM 747 O O . LEU A 1 98 ? 11.045 -12.972 -1.601 1.00 82.50 98 LEU A O 1
ATOM 751 N N . ASP A 1 99 ? 12.451 -14.551 -0.822 1.00 87.38 99 ASP A N 1
ATOM 752 C CA . ASP A 1 99 ? 13.170 -14.782 -2.068 1.00 87.38 99 ASP A CA 1
ATOM 753 C C . ASP A 1 99 ? 13.264 -16.278 -2.374 1.00 87.38 99 ASP A C 1
ATOM 755 O O . ASP A 1 99 ? 13.753 -17.060 -1.557 1.00 87.38 99 ASP A O 1
ATOM 759 N N . ASP A 1 100 ? 12.806 -16.680 -3.557 1.00 89.94 100 ASP A N 1
ATOM 760 C CA . ASP A 1 100 ? 12.930 -18.050 -4.059 1.00 89.94 100 ASP A CA 1
ATOM 761 C C . ASP A 1 100 ? 14.300 -18.326 -4.707 1.00 89.94 100 ASP A C 1
ATOM 763 O O . ASP A 1 100 ? 14.589 -19.459 -5.106 1.00 89.94 100 ASP A O 1
ATOM 767 N N . GLY A 1 101 ? 15.156 -17.300 -4.800 1.00 91.56 101 GLY A N 1
ATOM 768 C CA . GLY A 1 101 ? 16.519 -17.386 -5.317 1.00 91.56 101 GLY A CA 1
ATOM 769 C C . GLY A 1 101 ? 16.602 -17.571 -6.834 1.00 91.56 101 GLY A C 1
ATOM 770 O O . GLY A 1 101 ? 17.694 -17.788 -7.364 1.00 91.56 101 GLY A O 1
ATOM 771 N N . ARG A 1 102 ? 15.476 -17.490 -7.559 1.00 93.56 102 ARG A N 1
ATOM 772 C CA . ARG A 1 102 ? 15.443 -17.627 -9.027 1.00 93.56 102 ARG A CA 1
ATOM 773 C C . ARG A 1 102 ? 15.926 -16.369 -9.740 1.00 93.56 102 ARG A C 1
ATOM 775 O O . ARG A 1 102 ? 16.312 -16.436 -10.906 1.00 93.56 102 ARG A O 1
ATOM 782 N N . TRP A 1 103 ? 15.914 -15.233 -9.049 1.00 93.56 103 TRP A N 1
ATOM 783 C CA . TRP A 1 103 ? 16.228 -13.928 -9.614 1.00 93.56 103 TRP A CA 1
ATOM 784 C C . TRP A 1 103 ? 17.523 -13.363 -9.045 1.00 93.56 103 TRP A C 1
ATOM 786 O O . TRP A 1 103 ? 17.762 -13.356 -7.841 1.00 93.56 103 TRP A O 1
ATOM 796 N N . ASN A 1 104 ? 18.351 -12.784 -9.914 1.00 94.81 104 ASN A N 1
ATOM 797 C CA . ASN A 1 104 ? 19.419 -11.909 -9.453 1.00 94.81 104 ASN A CA 1
ATOM 798 C C . ASN A 1 104 ? 18.818 -10.537 -9.115 1.00 94.81 104 ASN A C 1
ATOM 800 O O . ASN A 1 104 ? 18.586 -9.723 -10.011 1.00 94.81 104 ASN A O 1
ATOM 804 N N . ILE A 1 105 ? 18.587 -10.277 -7.827 1.00 94.56 105 ILE A N 1
ATOM 805 C CA . ILE A 1 105 ? 17.912 -9.064 -7.332 1.00 94.56 105 ILE A CA 1
ATOM 806 C C . ILE A 1 105 ? 18.585 -7.770 -7.812 1.00 94.56 105 ILE A C 1
ATOM 808 O O . ILE A 1 105 ? 17.906 -6.797 -8.146 1.00 94.56 105 ILE A O 1
ATOM 812 N N . PHE A 1 106 ? 19.916 -7.750 -7.926 1.00 94.06 106 PHE A N 1
ATOM 813 C CA . PHE A 1 106 ? 20.636 -6.580 -8.432 1.00 94.06 106 PHE A CA 1
ATOM 814 C C . PHE A 1 106 ? 20.317 -6.299 -9.907 1.00 94.06 106 PHE A C 1
ATOM 816 O O . PHE A 1 106 ? 20.012 -5.157 -10.266 1.00 94.06 106 PHE A O 1
ATOM 823 N N . LEU A 1 107 ? 20.377 -7.328 -10.759 1.00 95.38 107 LEU A N 1
ATOM 824 C CA . LEU A 1 107 ? 20.063 -7.195 -12.184 1.00 95.38 107 LEU A CA 1
ATOM 825 C C . LEU A 1 107 ? 18.585 -6.876 -12.398 1.00 95.38 107 LEU A C 1
ATOM 827 O O . LEU A 1 107 ? 18.276 -5.983 -13.183 1.00 95.38 107 LEU A O 1
ATOM 831 N N . LEU A 1 108 ? 17.702 -7.529 -11.643 1.00 95.62 108 LEU A N 1
ATOM 832 C CA . LEU A 1 108 ? 16.268 -7.274 -11.669 1.00 95.62 108 LEU A CA 1
ATOM 833 C C . LEU A 1 108 ? 15.951 -5.817 -11.316 1.00 95.62 108 LEU A C 1
ATOM 835 O O . LEU A 1 108 ? 15.236 -5.141 -12.052 1.00 95.62 108 LEU A O 1
ATOM 839 N N . ARG A 1 109 ? 16.528 -5.288 -10.229 1.00 95.81 109 ARG A N 1
ATOM 840 C CA . ARG A 1 109 ? 16.332 -3.884 -9.839 1.00 95.81 109 ARG A CA 1
ATOM 841 C C . ARG A 1 109 ? 16.833 -2.923 -10.913 1.00 95.81 109 ARG A C 1
ATOM 843 O O . ARG A 1 109 ? 16.218 -1.881 -11.133 1.00 95.81 109 ARG A O 1
ATOM 850 N N . ARG A 1 110 ? 17.961 -3.237 -11.560 1.00 95.12 110 ARG A N 1
ATOM 851 C CA . ARG A 1 110 ? 18.500 -2.425 -12.660 1.00 95.12 110 ARG A CA 1
ATOM 852 C C . ARG A 1 110 ? 17.540 -2.412 -13.850 1.00 95.12 110 ARG A C 1
ATOM 854 O O . ARG A 1 110 ? 17.247 -1.334 -14.358 1.00 95.12 110 ARG A O 1
ATOM 861 N N . GLU A 1 111 ? 17.057 -3.581 -14.253 1.00 95.06 111 GLU A N 1
ATOM 862 C CA . GLU A 1 111 ? 16.155 -3.742 -15.395 1.00 95.06 111 GLU A CA 1
ATOM 863 C C . GLU A 1 111 ? 14.800 -3.073 -15.146 1.00 95.06 111 GLU A C 1
ATOM 865 O O . GLU A 1 111 ? 14.347 -2.257 -15.949 1.00 95.06 111 GLU A O 1
ATOM 870 N N . LEU A 1 112 ? 14.200 -3.308 -13.976 1.00 95.44 112 LEU A N 1
ATOM 871 C CA . LEU A 1 112 ? 12.937 -2.676 -13.610 1.00 95.44 112 LEU A CA 1
ATOM 872 C C . LEU A 1 112 ? 13.065 -1.149 -13.592 1.00 95.44 112 LEU A C 1
ATOM 874 O O . LEU A 1 112 ? 12.219 -0.456 -14.148 1.00 95.44 112 LEU A O 1
ATOM 878 N N . ASN A 1 113 ? 14.144 -0.604 -13.021 1.00 95.50 113 ASN A N 1
ATOM 879 C CA . ASN A 1 113 ? 14.372 0.841 -13.033 1.00 95.50 113 ASN A CA 1
ATOM 880 C C . ASN A 1 113 ? 14.546 1.412 -14.445 1.00 95.50 113 ASN A C 1
ATOM 882 O O . ASN A 1 113 ? 14.045 2.502 -14.712 1.00 95.50 113 ASN A O 1
ATOM 886 N N . ALA A 1 114 ? 15.214 0.690 -15.349 1.00 92.81 114 ALA A N 1
ATOM 887 C CA . ALA A 1 114 ? 15.364 1.122 -16.738 1.00 92.81 114 ALA A CA 1
ATOM 888 C C . ALA A 1 114 ? 14.008 1.235 -17.458 1.00 92.81 114 ALA A C 1
ATOM 890 O O . ALA A 1 114 ? 13.813 2.152 -18.257 1.00 92.81 114 ALA A O 1
ATOM 891 N N . ARG A 1 115 ? 13.060 0.345 -17.143 1.00 92.50 115 ARG A N 1
ATOM 892 C CA . ARG A 1 115 ? 11.703 0.360 -17.711 1.00 92.50 115 ARG A CA 1
ATOM 893 C C . ARG A 1 115 ? 10.792 1.394 -17.051 1.00 92.50 115 ARG A C 1
ATOM 895 O O . ARG A 1 115 ? 10.047 2.090 -17.742 1.00 92.50 115 ARG A O 1
ATOM 902 N N . LEU A 1 116 ? 10.870 1.542 -15.726 1.00 92.31 116 LEU A N 1
ATOM 903 C CA . LEU A 1 116 ? 10.101 2.545 -14.977 1.00 92.31 116 LEU A CA 1
ATOM 904 C C . LEU A 1 116 ? 10.431 3.983 -15.405 1.00 92.31 116 LEU A C 1
ATOM 906 O O . LEU A 1 116 ? 9.541 4.833 -15.408 1.00 92.31 116 LEU A O 1
ATOM 910 N N . ASP A 1 117 ? 11.677 4.244 -15.815 1.00 86.06 117 ASP A N 1
ATOM 911 C CA . ASP A 1 117 ? 12.134 5.546 -16.325 1.00 86.06 117 ASP A CA 1
ATOM 912 C C . ASP A 1 117 ? 11.345 6.016 -17.563 1.00 86.06 117 ASP A C 1
ATOM 914 O O . ASP A 1 117 ? 11.185 7.215 -17.777 1.00 86.06 117 ASP A O 1
ATOM 918 N N . ARG A 1 118 ? 10.790 5.081 -18.351 1.00 79.69 118 ARG A N 1
ATOM 919 C CA . ARG A 1 118 ? 10.119 5.363 -19.634 1.00 79.69 118 ARG A CA 1
ATOM 920 C C . ARG A 1 118 ? 8.587 5.305 -19.576 1.00 79.69 118 ARG A C 1
ATOM 922 O O . ARG A 1 118 ? 7.926 5.763 -20.504 1.00 79.69 118 ARG A O 1
ATOM 929 N N . GLY A 1 119 ? 8.009 4.741 -18.512 1.00 71.00 119 GLY A N 1
ATOM 930 C CA . GLY A 1 119 ? 6.589 4.354 -18.482 1.00 71.00 119 GLY A CA 1
ATOM 931 C C . GLY A 1 119 ? 5.591 5.394 -17.944 1.00 71.00 119 GLY A C 1
ATOM 932 O O . GLY A 1 119 ? 4.384 5.221 -18.125 1.00 71.00 119 GLY A O 1
ATOM 933 N N . GLY A 1 120 ? 6.054 6.450 -17.267 1.00 68.81 120 GLY A N 1
ATOM 934 C CA . GLY A 1 120 ? 5.198 7.377 -16.511 1.00 68.81 120 GLY A CA 1
ATOM 935 C C . GLY A 1 120 ? 4.575 8.530 -17.317 1.00 68.81 120 GLY A C 1
ATOM 936 O O . GLY A 1 120 ? 5.174 9.069 -18.250 1.00 68.81 120 GLY A O 1
ATOM 937 N N . LEU A 1 121 ? 3.373 8.960 -16.912 1.00 64.12 121 LEU A N 1
ATOM 938 C CA . LEU A 1 121 ? 2.783 10.257 -17.278 1.00 64.12 121 LEU A CA 1
ATOM 939 C C . LEU A 1 121 ? 2.910 11.220 -16.090 1.00 64.12 121 LEU A C 1
ATOM 941 O O . LEU A 1 121 ? 2.318 10.980 -15.042 1.00 64.12 121 LEU A O 1
ATOM 945 N N . GLY A 1 122 ? 3.654 12.318 -16.251 1.00 66.44 122 GLY A N 1
ATOM 946 C CA . GLY A 1 122 ? 3.731 13.390 -15.245 1.00 66.44 122 GLY A CA 1
ATOM 947 C C . GLY A 1 122 ? 4.618 13.093 -14.029 1.00 66.44 122 GLY A C 1
ATOM 948 O O . GLY A 1 122 ? 4.426 13.700 -12.971 1.00 66.44 122 GLY A O 1
ATOM 949 N N . GLY A 1 123 ? 5.560 12.157 -14.163 1.00 74.88 123 GLY A N 1
ATOM 950 C CA . GLY A 1 123 ? 6.531 11.777 -13.138 1.00 74.88 123 GLY A CA 1
ATOM 951 C C . GLY A 1 123 ? 7.274 10.488 -13.495 1.00 74.88 123 GLY A C 1
ATOM 952 O O . GLY A 1 123 ? 6.950 9.828 -14.485 1.00 74.88 123 GLY A O 1
ATOM 953 N N . ARG A 1 124 ? 8.264 10.128 -12.675 1.00 90.50 124 ARG A N 1
ATOM 954 C CA . ARG A 1 124 ? 9.059 8.900 -12.813 1.00 90.50 124 ARG A CA 1
ATOM 955 C C . ARG A 1 124 ? 8.993 8.065 -11.543 1.00 90.50 124 ARG A C 1
ATOM 957 O O . ARG A 1 124 ? 9.123 8.608 -10.452 1.00 90.50 124 ARG A O 1
ATOM 964 N N . TYR A 1 125 ? 8.909 6.746 -11.692 1.00 93.88 125 TYR A N 1
ATOM 965 C CA . TYR A 1 125 ? 9.066 5.812 -10.578 1.00 93.88 125 TYR A CA 1
ATOM 966 C C . TYR A 1 125 ? 10.487 5.248 -10.514 1.00 93.88 125 TYR A C 1
ATOM 968 O O . TYR A 1 125 ? 11.101 4.981 -11.543 1.00 93.88 125 TYR A O 1
ATOM 976 N N . VAL A 1 126 ? 11.014 5.063 -9.303 1.00 95.75 126 VAL A N 1
ATOM 977 C CA . VAL A 1 126 ? 12.327 4.448 -9.068 1.00 95.75 126 VAL A CA 1
ATOM 978 C C . VAL A 1 126 ? 12.218 3.426 -7.944 1.00 95.75 126 VAL A C 1
ATOM 980 O O . VAL A 1 126 ? 11.919 3.787 -6.807 1.00 95.75 126 VAL A O 1
ATOM 983 N N . LEU A 1 127 ? 12.516 2.163 -8.238 1.00 97.06 127 LEU A N 1
ATOM 984 C CA . LEU A 1 127 ? 12.677 1.105 -7.248 1.00 97.06 127 LEU A CA 1
ATOM 985 C C . LEU A 1 127 ? 13.953 1.360 -6.438 1.00 97.06 127 LEU A C 1
ATOM 987 O O . LEU A 1 127 ? 15.072 1.271 -6.957 1.00 97.06 127 LEU A O 1
ATOM 991 N N . LYS A 1 128 ? 13.769 1.694 -5.162 1.00 96.56 128 LYS A N 1
ATOM 992 C CA . LYS A 1 128 ? 14.836 1.940 -4.190 1.00 96.56 128 LYS A CA 1
ATOM 993 C C . LYS A 1 128 ? 15.263 0.669 -3.484 1.00 96.56 128 LYS A C 1
ATOM 995 O O . LYS A 1 128 ? 16.466 0.437 -3.362 1.00 96.56 128 LYS A O 1
ATOM 1000 N N . ASP A 1 129 ? 14.293 -0.138 -3.082 1.00 94.88 129 ASP A N 1
ATOM 1001 C CA . ASP A 1 129 ? 14.542 -1.353 -2.320 1.00 94.88 129 ASP A CA 1
ATOM 1002 C C . ASP A 1 129 ? 13.643 -2.504 -2.769 1.00 94.88 129 ASP A C 1
ATOM 1004 O O . ASP A 1 129 ? 12.550 -2.269 -3.292 1.00 94.88 129 ASP A O 1
ATOM 1008 N N . LEU A 1 130 ? 14.160 -3.718 -2.611 1.00 95.25 130 LEU A N 1
ATOM 1009 C CA . LEU A 1 130 ? 13.541 -4.988 -2.980 1.00 95.25 130 LEU A CA 1
ATOM 1010 C C . LEU A 1 130 ? 14.241 -6.092 -2.185 1.00 95.25 130 LEU A C 1
ATOM 1012 O O . LEU A 1 130 ? 15.429 -6.334 -2.411 1.00 95.25 130 LEU A O 1
ATOM 1016 N N . ALA A 1 131 ? 13.519 -6.768 -1.292 1.00 91.94 131 ALA A N 1
ATOM 1017 C CA . ALA A 1 131 ? 14.108 -7.838 -0.490 1.00 91.94 131 ALA A CA 1
ATOM 1018 C C . ALA A 1 131 ? 14.235 -9.161 -1.257 1.00 91.94 131 ALA A C 1
ATOM 1020 O O . ALA A 1 131 ? 15.187 -9.903 -1.028 1.00 91.94 131 ALA A O 1
ATOM 1021 N N . GLY A 1 132 ? 13.301 -9.460 -2.162 1.00 93.12 132 GLY A N 1
ATOM 1022 C CA . GLY A 1 132 ? 13.285 -10.738 -2.869 1.00 93.12 132 GLY A CA 1
ATOM 1023 C C . GLY A 1 132 ? 12.177 -10.859 -3.903 1.00 93.12 132 GLY A C 1
ATOM 1024 O O . GLY A 1 132 ? 11.332 -9.968 -4.038 1.00 93.12 132 GLY A O 1
ATOM 1025 N N . VAL A 1 133 ? 12.185 -11.966 -4.642 1.00 94.06 133 VAL A N 1
ATOM 1026 C CA . VAL A 1 133 ? 11.076 -12.351 -5.520 1.00 94.06 133 VAL A CA 1
ATOM 1027 C C . VAL A 1 133 ? 10.626 -13.751 -5.163 1.00 94.06 133 VAL A C 1
ATOM 1029 O O . VAL A 1 133 ? 11.442 -14.651 -5.006 1.00 94.06 133 VAL A O 1
ATOM 1032 N N . ARG A 1 134 ? 9.314 -13.955 -5.091 1.00 90.44 134 ARG A N 1
ATOM 1033 C CA . ARG A 1 134 ? 8.741 -15.284 -4.913 1.00 90.44 134 ARG A CA 1
ATOM 1034 C C . ARG A 1 134 ? 7.522 -15.448 -5.791 1.00 90.44 134 ARG A C 1
ATOM 1036 O O . ARG A 1 134 ? 6.614 -14.623 -5.725 1.00 90.44 134 ARG A O 1
ATOM 1043 N N . GLU A 1 135 ? 7.518 -16.505 -6.602 1.00 89.50 135 GLU A N 1
ATOM 1044 C CA . GLU A 1 135 ? 6.374 -16.857 -7.465 1.00 89.50 135 GLU A CA 1
ATOM 1045 C C . GLU A 1 135 ? 5.938 -15.683 -8.362 1.00 89.50 135 GLU A C 1
ATOM 1047 O O . GLU A 1 135 ? 4.761 -15.418 -8.568 1.00 89.50 135 GLU A O 1
ATOM 1052 N N . GLY A 1 136 ? 6.914 -14.925 -8.868 1.00 90.94 136 GLY A N 1
ATOM 1053 C CA . GLY A 1 136 ? 6.655 -13.773 -9.733 1.00 90.94 136 GLY A CA 1
ATOM 1054 C C . GLY A 1 136 ? 6.254 -12.482 -9.001 1.00 90.94 136 GLY A C 1
ATOM 1055 O O . GLY A 1 136 ? 6.084 -11.448 -9.639 1.00 90.94 136 GLY A O 1
ATOM 1056 N N . VAL A 1 137 ? 6.140 -12.497 -7.671 1.00 93.62 137 VAL A N 1
ATOM 1057 C CA . VAL A 1 137 ? 5.791 -11.319 -6.861 1.00 93.62 137 VAL A CA 1
ATOM 1058 C C . VAL A 1 137 ? 7.039 -10.749 -6.192 1.00 93.62 137 VAL A C 1
ATOM 1060 O O . VAL A 1 137 ? 7.774 -11.466 -5.512 1.00 93.62 137 VAL A O 1
ATOM 1063 N N . LEU A 1 138 ? 7.265 -9.444 -6.355 1.00 95.25 138 LEU A N 1
ATOM 1064 C CA . LEU A 1 138 ? 8.332 -8.712 -5.673 1.00 95.25 138 LEU A CA 1
ATOM 1065 C C . LEU A 1 138 ? 7.942 -8.488 -4.207 1.00 95.25 138 LEU A C 1
ATOM 1067 O O . LEU A 1 138 ? 6.810 -8.087 -3.929 1.00 95.25 138 LEU A O 1
ATOM 1071 N N . ARG A 1 139 ? 8.873 -8.727 -3.280 1.00 93.19 139 ARG A N 1
ATOM 1072 C CA . ARG A 1 139 ? 8.637 -8.676 -1.830 1.00 93.19 139 ARG A CA 1
ATOM 1073 C C . ARG A 1 139 ? 9.416 -7.558 -1.148 1.00 93.19 139 ARG A C 1
ATOM 1075 O O . ARG A 1 139 ? 10.560 -7.282 -1.511 1.00 93.19 139 ARG A O 1
ATOM 1082 N N . ASP A 1 140 ? 8.776 -6.947 -0.156 1.00 91.94 140 ASP A N 1
ATOM 1083 C CA . ASP A 1 140 ? 9.264 -5.808 0.629 1.00 91.94 140 ASP A CA 1
ATOM 1084 C C . ASP A 1 140 ? 9.892 -4.711 -0.249 1.00 91.94 140 ASP A C 1
ATOM 1086 O O . ASP A 1 140 ? 11.103 -4.475 -0.256 1.00 91.94 140 ASP A O 1
ATOM 1090 N N . VAL A 1 141 ? 9.050 -4.058 -1.049 1.00 96.00 141 VAL A N 1
ATOM 1091 C CA . VAL A 1 141 ? 9.468 -3.061 -2.033 1.00 96.00 141 VAL A CA 1
ATOM 1092 C C . VAL A 1 141 ? 9.394 -1.637 -1.496 1.00 96.00 141 VAL A C 1
ATOM 1094 O O . VAL A 1 141 ? 8.467 -1.266 -0.772 1.00 96.00 141 VAL A O 1
ATOM 1097 N N . ALA A 1 142 ? 10.328 -0.799 -1.946 1.00 97.06 142 ALA A N 1
ATOM 1098 C CA . ALA A 1 142 ? 10.258 0.651 -1.797 1.00 97.06 142 ALA A CA 1
ATOM 1099 C C . ALA A 1 142 ? 10.366 1.341 -3.164 1.00 97.06 142 ALA A C 1
ATOM 1101 O O . ALA A 1 142 ? 11.360 1.174 -3.875 1.00 97.06 142 ALA A O 1
ATOM 1102 N N . LEU A 1 143 ? 9.370 2.155 -3.517 1.00 97.25 143 LEU A N 1
ATOM 1103 C CA . LEU A 1 143 ? 9.290 2.904 -4.773 1.00 97.25 143 LEU A CA 1
ATOM 1104 C C . LEU A 1 143 ? 9.213 4.407 -4.503 1.00 97.25 143 LEU A C 1
ATOM 1106 O O . LEU A 1 143 ? 8.327 4.874 -3.795 1.00 97.25 143 LEU A O 1
ATOM 1110 N N . ASP A 1 144 ? 10.099 5.179 -5.119 1.00 96.88 144 ASP A N 1
ATOM 1111 C CA . ASP A 1 144 ? 10.003 6.637 -5.135 1.00 96.88 144 ASP A CA 1
ATOM 1112 C C . ASP A 1 144 ? 9.221 7.097 -6.359 1.00 96.88 144 ASP A C 1
ATOM 1114 O O . ASP A 1 144 ? 9.559 6.722 -7.479 1.00 96.88 144 ASP A O 1
ATOM 1118 N N . GLU A 1 145 ? 8.217 7.946 -6.151 1.00 95.25 145 GLU A N 1
ATOM 1119 C CA . GLU A 1 145 ? 7.618 8.753 -7.211 1.00 95.25 145 GLU A CA 1
ATOM 1120 C C . GLU A 1 145 ? 8.301 10.117 -7.235 1.00 95.25 145 GLU A C 1
ATOM 1122 O O . GLU A 1 145 ? 8.244 10.880 -6.265 1.00 95.25 145 GLU A O 1
ATOM 1127 N N . LEU A 1 146 ? 8.932 10.425 -8.358 1.00 94.69 146 LEU A N 1
ATOM 1128 C CA . LEU A 1 146 ? 9.578 11.695 -8.630 1.00 94.69 146 LEU A CA 1
ATOM 1129 C C . LEU A 1 146 ? 8.700 12.535 -9.559 1.00 94.69 146 LEU A C 1
ATOM 1131 O O . LEU A 1 146 ? 8.030 12.000 -10.444 1.00 94.69 146 LEU A O 1
ATOM 1135 N N . ASP A 1 147 ? 8.718 13.850 -9.376 1.00 91.94 147 ASP A N 1
ATOM 1136 C CA . ASP A 1 147 ? 8.142 14.780 -10.341 1.00 91.94 147 ASP A CA 1
ATOM 1137 C C . ASP A 1 147 ? 9.020 14.922 -11.597 1.00 91.94 147 ASP A C 1
ATOM 1139 O O . ASP A 1 147 ? 10.069 14.290 -11.737 1.00 91.94 147 ASP A O 1
ATOM 1143 N N . GLU A 1 148 ? 8.579 15.765 -12.529 1.00 89.50 148 GLU A N 1
ATOM 1144 C CA . GLU A 1 148 ? 9.276 16.033 -13.793 1.00 89.50 148 GLU A CA 1
ATOM 1145 C C . GLU A 1 148 ? 10.660 16.679 -13.599 1.00 89.50 148 GLU A C 1
ATOM 1147 O O . GLU A 1 148 ? 11.525 16.542 -14.460 1.00 89.50 148 GLU A O 1
ATOM 1152 N N . ASN A 1 149 ? 10.899 17.329 -12.455 1.00 90.88 149 ASN A N 1
ATOM 1153 C CA . ASN A 1 149 ? 12.189 17.918 -12.093 1.00 90.88 149 ASN A CA 1
ATOM 1154 C C . ASN A 1 149 ? 13.090 16.926 -11.335 1.00 90.88 149 ASN A C 1
ATOM 1156 O O . ASN A 1 149 ? 14.201 17.275 -10.933 1.00 90.88 149 ASN A O 1
ATOM 1160 N N . GLY A 1 150 ? 12.617 15.698 -11.105 1.00 91.19 150 GLY A N 1
ATOM 1161 C CA . GLY A 1 150 ? 13.311 14.680 -10.326 1.00 91.19 150 GLY A CA 1
ATOM 1162 C C . GLY A 1 150 ? 13.179 14.843 -8.809 1.00 91.19 150 GLY A C 1
ATOM 1163 O O . GLY A 1 150 ? 13.847 14.114 -8.073 1.00 91.19 150 GLY A O 1
ATOM 1164 N N . ALA A 1 151 ? 12.337 15.757 -8.321 1.00 94.38 151 ALA A N 1
ATOM 1165 C CA . ALA A 1 151 ? 12.092 15.927 -6.894 1.00 94.38 151 ALA A CA 1
ATOM 1166 C C . ALA A 1 151 ? 11.135 14.848 -6.367 1.00 94.38 151 ALA A C 1
ATOM 1168 O O . ALA A 1 151 ? 10.188 14.444 -7.040 1.00 94.38 151 ALA A O 1
ATOM 1169 N N . LEU A 1 152 ? 11.370 14.380 -5.140 1.00 95.81 152 LEU A N 1
ATOM 1170 C CA . LEU A 1 152 ? 10.548 13.345 -4.513 1.00 95.81 152 LEU A CA 1
ATOM 1171 C C . LEU A 1 152 ? 9.142 13.878 -4.199 1.00 95.81 152 LEU A C 1
ATOM 1173 O O . LEU A 1 152 ? 8.987 14.766 -3.363 1.00 95.81 152 LEU A O 1
ATOM 1177 N N . ARG A 1 153 ? 8.109 13.288 -4.813 1.00 94.81 153 ARG A N 1
ATOM 1178 C CA . ARG A 1 153 ? 6.698 13.568 -4.494 1.00 94.81 153 ARG A CA 1
ATOM 1179 C C . ARG A 1 153 ? 6.194 12.728 -3.334 1.00 94.81 153 ARG A C 1
ATOM 1181 O O . ARG A 1 153 ? 5.489 13.227 -2.457 1.00 94.81 153 ARG A O 1
ATOM 1188 N N . ARG A 1 154 ? 6.489 11.431 -3.376 1.00 95.75 154 ARG A N 1
ATOM 1189 C CA . ARG A 1 154 ? 6.108 10.460 -2.348 1.00 95.75 154 ARG A CA 1
ATOM 1190 C C . ARG A 1 154 ? 6.946 9.197 -2.470 1.00 95.75 154 ARG A C 1
ATOM 1192 O O . ARG A 1 154 ? 7.426 8.876 -3.553 1.00 95.75 154 ARG A O 1
ATOM 1199 N N . ARG A 1 155 ? 7.055 8.467 -1.366 1.00 97.12 155 ARG A N 1
ATOM 1200 C CA . ARG A 1 155 ? 7.605 7.113 -1.324 1.00 97.12 155 ARG A CA 1
ATOM 1201 C C . ARG A 1 155 ? 6.488 6.121 -1.044 1.00 97.12 155 ARG A C 1
ATOM 1203 O O . ARG A 1 155 ? 5.647 6.369 -0.186 1.00 97.12 155 ARG A O 1
ATOM 1210 N N . LEU A 1 156 ? 6.472 5.021 -1.773 1.00 96.56 156 LEU A N 1
ATOM 1211 C CA . LEU A 1 156 ? 5.573 3.895 -1.578 1.00 96.56 156 LEU A CA 1
ATOM 1212 C C . LEU A 1 156 ? 6.384 2.761 -0.963 1.00 96.56 156 LEU A C 1
ATOM 1214 O O . LEU A 1 156 ? 7.467 2.452 -1.454 1.00 96.56 156 LEU A O 1
ATOM 1218 N N . PHE A 1 157 ? 5.858 2.147 0.083 1.00 95.94 157 PHE A N 1
ATOM 1219 C CA . PHE A 1 157 ? 6.370 0.902 0.638 1.00 95.94 157 PHE A CA 1
ATOM 1220 C C . PHE A 1 157 ? 5.276 -0.138 0.504 1.00 95.94 157 PHE A C 1
ATOM 1222 O O . PHE A 1 157 ? 4.124 0.193 0.774 1.00 95.94 157 PHE A O 1
ATOM 1229 N N . ALA A 1 158 ? 5.605 -1.352 0.088 1.00 94.25 158 ALA A N 1
ATOM 1230 C CA . ALA A 1 158 ? 4.628 -2.424 -0.027 1.00 94.25 158 ALA A CA 1
ATOM 1231 C C . ALA A 1 158 ? 5.283 -3.766 0.252 1.00 94.25 158 ALA A C 1
ATOM 1233 O O . ALA A 1 158 ? 6.416 -4.001 -0.164 1.00 94.25 158 ALA A O 1
ATOM 1234 N N . ASP A 1 159 ? 4.561 -4.650 0.919 1.00 90.75 159 ASP A N 1
ATOM 1235 C CA . ASP A 1 159 ? 5.063 -5.990 1.207 1.00 90.75 159 ASP A CA 1
ATOM 1236 C C . ASP A 1 159 ? 5.009 -6.867 -0.051 1.00 90.75 159 ASP A C 1
ATOM 1238 O O . ASP A 1 159 ? 5.820 -7.781 -0.222 1.00 90.75 159 ASP A O 1
ATOM 1242 N N . ARG A 1 160 ? 4.092 -6.551 -0.978 1.00 93.31 160 ARG A N 1
ATOM 1243 C CA . ARG A 1 160 ? 3.935 -7.238 -2.263 1.00 93.31 160 ARG A CA 1
ATOM 1244 C C . ARG A 1 160 ? 3.810 -6.240 -3.403 1.00 93.31 160 ARG A C 1
ATOM 1246 O O . ARG A 1 160 ? 3.067 -5.263 -3.315 1.00 93.31 160 ARG A O 1
ATOM 1253 N N . LEU A 1 161 ? 4.504 -6.520 -4.500 1.00 96.06 161 LEU A N 1
ATOM 1254 C CA . LEU A 1 161 ? 4.338 -5.838 -5.775 1.00 96.06 161 LEU A CA 1
ATOM 1255 C C . LEU A 1 161 ? 4.234 -6.864 -6.903 1.00 96.06 161 LEU A C 1
ATOM 1257 O O . LEU A 1 161 ? 5.188 -7.586 -7.191 1.00 96.06 161 LEU A O 1
ATOM 1261 N N . ALA A 1 162 ? 3.084 -6.887 -7.571 1.00 96.19 162 ALA A N 1
ATOM 1262 C CA . ALA A 1 162 ? 2.880 -7.651 -8.794 1.00 96.19 162 ALA A CA 1
ATOM 1263 C C . ALA A 1 162 ? 2.972 -6.731 -10.017 1.00 96.19 162 ALA A C 1
ATOM 1265 O O . ALA A 1 162 ? 2.376 -5.649 -10.051 1.00 96.19 162 ALA A O 1
ATOM 1266 N N . LEU A 1 163 ? 3.707 -7.183 -11.031 1.00 95.38 163 LEU A N 1
ATOM 1267 C CA . LEU A 1 163 ? 3.768 -6.541 -12.338 1.00 95.38 163 LEU A CA 1
ATOM 1268 C C . LEU A 1 163 ? 2.746 -7.217 -13.242 1.00 95.38 163 LEU A C 1
ATOM 1270 O O . LEU A 1 163 ? 2.862 -8.410 -13.502 1.00 95.38 163 LEU A O 1
ATOM 1274 N N . ARG A 1 164 ? 1.751 -6.470 -13.716 1.00 93.50 164 ARG A N 1
ATOM 1275 C CA . ARG A 1 164 ? 0.756 -6.966 -14.669 1.00 93.50 164 ARG A CA 1
ATOM 1276 C C . ARG A 1 164 ? 0.873 -6.197 -15.966 1.00 93.50 164 ARG A C 1
ATOM 1278 O O . ARG A 1 164 ? 1.008 -4.976 -15.955 1.00 93.50 164 ARG A O 1
ATOM 1285 N N . VAL A 1 165 ? 0.793 -6.910 -17.076 1.00 91.31 165 VAL A N 1
ATOM 1286 C CA . VAL A 1 165 ? 0.841 -6.318 -18.409 1.00 91.31 165 VAL A CA 1
ATOM 1287 C C . VAL A 1 165 ? -0.493 -6.581 -19.093 1.00 91.31 165 VAL A C 1
ATOM 1289 O O . VAL A 1 165 ? -1.017 -7.691 -19.041 1.00 91.31 165 VAL A O 1
ATOM 1292 N N . ASP A 1 166 ? -1.063 -5.548 -19.700 1.00 86.88 166 ASP A N 1
ATOM 1293 C CA . ASP A 1 166 ? -2.281 -5.633 -20.496 1.00 86.88 166 ASP A CA 1
ATOM 1294 C C . ASP A 1 166 ? -2.119 -4.855 -21.812 1.00 86.88 166 ASP A C 1
ATOM 1296 O O . ASP A 1 166 ? -1.077 -4.261 -22.090 1.00 86.88 166 ASP A O 1
ATOM 1300 N N . ALA A 1 167 ? -3.151 -4.870 -22.659 1.00 83.81 167 ALA 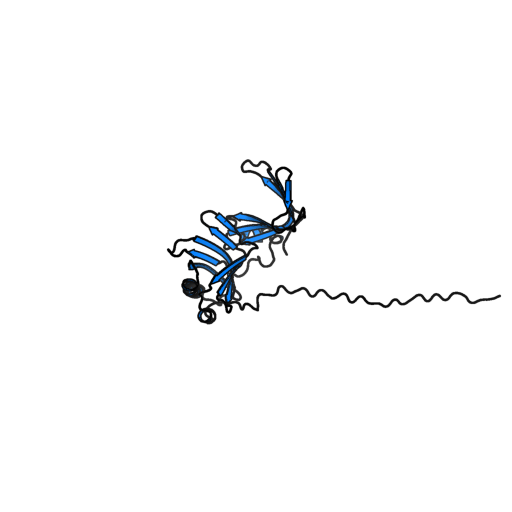A N 1
ATOM 1301 C CA . ALA A 1 167 ? -3.111 -4.175 -23.946 1.00 83.81 167 ALA A CA 1
ATOM 1302 C C . ALA A 1 167 ? -3.019 -2.640 -23.820 1.00 83.81 167 ALA A C 1
ATOM 1304 O O . ALA A 1 167 ? -2.648 -1.972 -24.783 1.00 83.81 167 ALA A O 1
ATOM 1305 N N . ALA A 1 168 ? -3.386 -2.074 -22.668 1.00 85.19 168 ALA A N 1
ATOM 1306 C CA . ALA A 1 168 ? -3.359 -0.640 -22.403 1.00 85.19 168 ALA A CA 1
ATOM 1307 C C . ALA A 1 168 ? -2.032 -0.175 -21.777 1.00 85.19 168 ALA A C 1
ATOM 1309 O O . ALA A 1 168 ? -1.757 1.026 -21.775 1.00 85.19 168 ALA A O 1
ATOM 1310 N N . GLY A 1 169 ? -1.213 -1.090 -21.255 1.00 89.94 169 GLY A N 1
ATOM 1311 C CA . GLY A 1 169 ? 0.114 -0.799 -20.728 1.00 89.94 169 GLY A CA 1
ATOM 1312 C C . GLY A 1 169 ? 0.495 -1.721 -19.578 1.00 89.94 169 GLY A C 1
ATOM 1313 O O . GLY A 1 169 ? 0.186 -2.911 -19.565 1.00 89.94 169 GLY A O 1
ATOM 1314 N N . VAL A 1 170 ? 1.197 -1.160 -18.595 1.00 92.50 170 VAL A N 1
ATOM 1315 C CA . VAL A 1 170 ? 1.714 -1.920 -17.451 1.00 92.50 170 VAL A CA 1
ATOM 1316 C C . VAL A 1 170 ? 1.135 -1.393 -16.148 1.00 92.50 170 VAL A C 1
ATOM 1318 O O . VAL A 1 170 ? 1.081 -0.186 -15.912 1.00 92.50 170 VAL A O 1
ATOM 1321 N N . GLN A 1 171 ? 0.720 -2.305 -15.278 1.00 94.06 171 GLN A N 1
ATOM 1322 C CA . GLN A 1 171 ? 0.203 -2.029 -13.948 1.00 94.06 171 GLN A CA 1
ATOM 1323 C C . GLN A 1 171 ? 1.166 -2.565 -12.886 1.00 94.06 171 GLN A C 1
ATOM 1325 O O . GLN A 1 171 ? 1.546 -3.733 -12.892 1.00 94.06 171 GLN A O 1
ATOM 1330 N N . LEU A 1 172 ? 1.516 -1.702 -11.939 1.00 95.31 172 LEU A N 1
ATOM 1331 C CA . LEU A 1 172 ? 2.143 -2.073 -10.677 1.00 95.31 172 LEU A CA 1
ATOM 1332 C C . LEU A 1 172 ? 1.020 -2.190 -9.643 1.00 95.31 172 LEU A C 1
ATOM 1334 O O . LEU A 1 172 ? 0.372 -1.188 -9.317 1.00 95.31 172 LEU A O 1
ATOM 1338 N N . LEU A 1 173 ? 0.774 -3.399 -9.148 1.00 96.00 173 LEU A N 1
ATOM 1339 C CA . LEU A 1 173 ? -0.179 -3.650 -8.072 1.00 96.00 173 LEU A CA 1
ATOM 1340 C C . LEU A 1 173 ? 0.592 -3.828 -6.767 1.00 96.00 173 LEU A C 1
ATOM 1342 O O . LEU A 1 173 ? 1.259 -4.843 -6.583 1.00 96.00 173 LEU A O 1
ATOM 1346 N N . LEU A 1 174 ? 0.522 -2.823 -5.900 1.00 95.06 174 LEU A N 1
ATOM 1347 C CA . LEU A 1 174 ? 1.147 -2.814 -4.586 1.00 95.06 174 LEU A CA 1
ATOM 1348 C C . LEU A 1 174 ? 0.115 -3.209 -3.529 1.00 95.06 174 LEU A C 1
ATOM 1350 O O . LEU A 1 174 ? -0.980 -2.645 -3.515 1.00 95.06 174 LEU A O 1
ATOM 1354 N N . GLU A 1 175 ? 0.470 -4.113 -2.624 1.00 91.69 175 GLU A N 1
ATOM 1355 C CA . GLU A 1 175 ? -0.410 -4.571 -1.542 1.00 91.69 175 GLU A CA 1
ATOM 1356 C C . GLU A 1 175 ? 0.273 -4.455 -0.177 1.00 91.69 175 GLU A C 1
ATOM 1358 O O . GLU A 1 175 ? 1.505 -4.471 -0.081 1.00 91.69 175 GLU A O 1
ATOM 1363 N N . ASP A 1 176 ? -0.550 -4.300 0.861 1.00 85.56 176 ASP A N 1
ATOM 1364 C CA . ASP A 1 176 ? -0.168 -4.277 2.275 1.00 85.56 176 ASP A CA 1
ATOM 1365 C C . ASP A 1 176 ? 0.970 -3.299 2.552 1.00 85.56 176 ASP A C 1
ATOM 1367 O O . ASP A 1 176 ? 2.044 -3.630 3.049 1.00 85.56 176 ASP A O 1
ATOM 1371 N N . GLY A 1 177 ? 0.729 -2.055 2.151 1.00 90.00 177 GLY A N 1
ATOM 1372 C CA . GLY A 1 177 ? 1.744 -1.024 2.136 1.00 90.00 177 GLY A CA 1
ATOM 1373 C C . GLY A 1 177 ? 1.268 0.335 2.613 1.00 90.00 177 GLY A C 1
ATOM 1374 O O . GLY A 1 177 ? 0.120 0.547 3.021 1.00 90.00 177 GLY A O 1
ATOM 1375 N N . VAL A 1 178 ? 2.195 1.283 2.555 1.00 92.31 178 VAL A N 1
ATOM 1376 C CA . VAL A 1 178 ? 1.993 2.667 2.972 1.00 92.31 178 VAL A CA 1
ATOM 1377 C C . VAL A 1 178 ? 2.552 3.637 1.940 1.00 92.31 178 VAL A C 1
ATOM 1379 O O . VAL A 1 178 ? 3.535 3.374 1.247 1.00 92.31 178 VAL A O 1
ATOM 1382 N N . VAL A 1 179 ? 1.938 4.810 1.866 1.00 95.50 179 VAL A N 1
ATOM 1383 C CA . VAL A 1 179 ? 2.446 5.976 1.156 1.00 95.50 179 VAL A CA 1
ATOM 1384 C C . VAL A 1 179 ? 2.982 6.991 2.156 1.00 95.50 179 VAL A C 1
ATOM 1386 O O . VAL A 1 179 ? 2.307 7.363 3.115 1.00 95.50 179 VAL A O 1
ATOM 1389 N N . VAL A 1 180 ? 4.197 7.467 1.908 1.00 95.31 180 VAL A N 1
ATOM 1390 C CA . VAL A 1 180 ? 4.840 8.547 2.654 1.00 95.31 180 VAL A CA 1
ATOM 1391 C C . VAL A 1 180 ? 4.900 9.793 1.780 1.00 95.31 180 VAL A C 1
ATOM 1393 O O . VAL A 1 180 ? 5.498 9.776 0.702 1.00 95.31 180 VAL A O 1
ATOM 1396 N N . ARG A 1 181 ? 4.289 10.885 2.245 1.00 94.56 181 ARG A N 1
ATOM 1397 C CA . ARG A 1 181 ? 4.311 12.207 1.606 1.00 94.56 181 ARG A CA 1
ATOM 1398 C C . ARG A 1 181 ? 4.692 13.258 2.646 1.00 94.56 181 ARG A C 1
ATOM 1400 O O . ARG A 1 181 ? 3.896 13.579 3.526 1.00 94.56 181 ARG A O 1
ATOM 1407 N N . GLY A 1 182 ? 5.898 13.812 2.527 1.00 91.56 182 GLY A N 1
ATOM 1408 C CA . GLY A 1 182 ? 6.456 14.673 3.572 1.00 91.56 182 GLY A CA 1
ATOM 1409 C C . GLY A 1 182 ? 6.537 13.907 4.894 1.00 91.56 182 GLY A C 1
ATOM 1410 O O . GLY A 1 182 ? 7.107 12.821 4.934 1.00 91.56 182 GLY A O 1
ATOM 1411 N N . GLU A 1 183 ? 5.919 14.445 5.942 1.00 89.25 183 GLU A N 1
ATOM 1412 C CA . GLU A 1 183 ? 5.840 13.807 7.267 1.00 89.25 183 GLU A CA 1
ATOM 1413 C C . GLU A 1 183 ? 4.624 12.877 7.428 1.00 89.25 183 GLU A C 1
ATOM 1415 O O . GLU A 1 183 ? 4.487 12.195 8.441 1.00 89.25 183 GLU A O 1
ATOM 1420 N N . GLN A 1 184 ? 3.721 12.828 6.443 1.00 90.50 184 GLN A N 1
ATOM 1421 C CA . GLN A 1 184 ? 2.523 11.994 6.516 1.00 90.50 184 GLN A CA 1
ATOM 1422 C C . GLN A 1 184 ? 2.805 10.587 6.002 1.00 90.50 184 GLN A C 1
ATOM 1424 O O . GLN A 1 184 ? 3.291 10.412 4.884 1.00 90.50 184 GLN A O 1
ATOM 1429 N N . LYS A 1 185 ? 2.421 9.587 6.796 1.00 90.81 185 LYS A N 1
ATOM 1430 C CA . LYS A 1 185 ? 2.477 8.163 6.460 1.00 90.81 185 LYS A CA 1
ATOM 1431 C C . LYS A 1 185 ? 1.070 7.586 6.539 1.00 90.81 185 LYS A C 1
ATOM 1433 O O . LYS A 1 185 ? 0.469 7.572 7.610 1.00 90.81 185 LYS A O 1
ATOM 1438 N N . LEU A 1 186 ? 0.538 7.155 5.402 1.00 89.81 186 LEU A N 1
ATOM 1439 C CA . LEU A 1 186 ? -0.832 6.661 5.274 1.00 89.81 186 LEU A CA 1
ATOM 1440 C C . LEU A 1 186 ? -0.818 5.248 4.693 1.00 89.81 186 LEU A C 1
ATOM 1442 O O . LEU A 1 186 ? -0.011 4.984 3.805 1.00 89.81 186 LEU A O 1
ATOM 1446 N N . PRO A 1 187 ? -1.698 4.345 5.143 1.00 87.12 187 PRO A N 1
ATOM 1447 C CA . PRO A 1 187 ? -1.826 3.035 4.524 1.00 87.12 187 PRO A CA 1
ATOM 1448 C C . PRO A 1 187 ? -2.425 3.179 3.126 1.00 87.12 187 PRO A C 1
ATOM 1450 O O . PRO A 1 187 ? -3.080 4.179 2.811 1.00 87.12 187 PRO A O 1
ATOM 1453 N N . PHE A 1 188 ? -2.238 2.166 2.291 1.00 88.19 188 PHE A N 1
ATOM 1454 C CA . PHE A 1 188 ? -3.015 2.066 1.065 1.00 88.19 188 PHE A CA 1
ATOM 1455 C C . PHE A 1 188 ? -4.507 1.932 1.388 1.00 88.19 188 PHE A C 1
ATOM 1457 O O . PHE A 1 188 ? -4.896 1.249 2.343 1.00 88.19 188 PHE A O 1
ATOM 1464 N N . LEU A 1 189 ? -5.341 2.608 0.594 1.00 83.44 189 LEU A N 1
ATOM 1465 C CA . LEU A 1 189 ? -6.788 2.453 0.684 1.00 83.44 189 LEU A CA 1
ATOM 1466 C C . LEU A 1 189 ? -7.131 1.003 0.327 1.00 83.44 189 LEU A C 1
ATOM 1468 O O . LEU A 1 189 ? -6.572 0.460 -0.621 1.00 83.44 189 LEU A O 1
ATOM 1472 N N . ASP A 1 190 ? -7.968 0.357 1.136 1.00 81.62 190 ASP A N 1
ATOM 1473 C CA . ASP A 1 190 ? -8.314 -1.065 0.991 1.00 81.62 190 ASP A CA 1
ATOM 1474 C C . ASP A 1 190 ? -7.100 -2.014 0.946 1.00 81.62 190 ASP A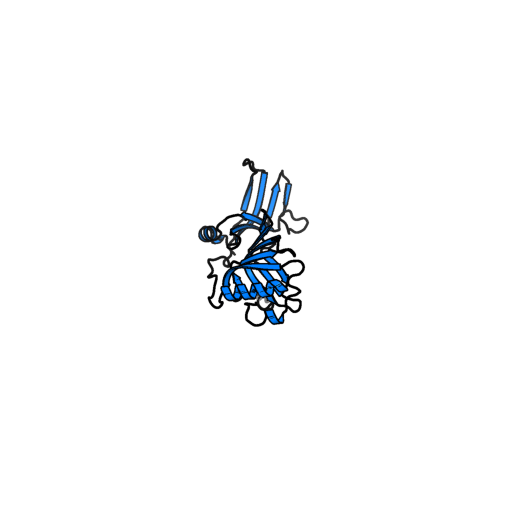 C 1
ATOM 1476 O O . ASP A 1 190 ? -7.162 -3.097 0.371 1.00 81.62 190 ASP A O 1
ATOM 1480 N N . GLY A 1 191 ? -5.969 -1.593 1.529 1.00 82.94 191 GLY A N 1
ATOM 1481 C CA . GLY A 1 191 ? -4.726 -2.368 1.542 1.00 82.94 191 GLY A CA 1
ATOM 1482 C C . GLY A 1 191 ? -4.005 -2.427 0.193 1.00 82.94 191 GLY A C 1
ATOM 1483 O O . GLY A 1 191 ? -2.973 -3.079 0.093 1.00 82.94 191 GLY A O 1
ATOM 1484 N N . ARG A 1 192 ? -4.488 -1.730 -0.846 1.00 91.56 192 ARG A N 1
ATOM 1485 C CA . ARG A 1 192 ? -3.950 -1.840 -2.210 1.00 91.56 192 ARG A CA 1
ATOM 1486 C C . ARG A 1 192 ? -3.710 -0.484 -2.863 1.00 91.56 192 ARG A C 1
ATOM 1488 O O . ARG A 1 192 ? -4.482 0.459 -2.720 1.00 91.56 192 ARG A O 1
ATOM 1495 N N . MET A 1 193 ? -2.644 -0.382 -3.646 1.00 93.62 193 MET A N 1
ATOM 1496 C CA . MET A 1 193 ? -2.389 0.759 -4.518 1.00 93.62 193 MET A CA 1
ATOM 1497 C C . MET A 1 193 ? -2.052 0.272 -5.921 1.00 93.62 193 MET A C 1
ATOM 1499 O O . MET A 1 193 ? -1.182 -0.568 -6.120 1.00 93.62 193 MET A O 1
ATOM 1503 N N . ARG A 1 194 ? -2.718 0.866 -6.912 1.00 94.25 194 ARG A N 1
ATOM 1504 C CA . ARG A 1 194 ? -2.428 0.641 -8.324 1.00 94.25 194 ARG A CA 1
ATOM 1505 C C . ARG A 1 194 ? -1.696 1.836 -8.919 1.00 94.25 194 ARG A C 1
ATOM 1507 O O . ARG A 1 194 ? -2.201 2.957 -8.868 1.00 94.25 194 ARG A O 1
ATOM 1514 N N . VAL A 1 195 ? -0.556 1.581 -9.550 1.00 92.69 195 VAL A N 1
ATOM 1515 C CA . VAL A 1 195 ? 0.131 2.549 -10.412 1.00 92.69 195 VAL A CA 1
ATOM 1516 C C . VAL A 1 195 ? 0.059 2.047 -11.848 1.00 92.69 195 VAL A C 1
ATOM 1518 O O . VAL A 1 195 ? 0.381 0.895 -12.122 1.00 92.69 195 VAL A O 1
ATOM 1521 N N . PHE A 1 196 ? -0.383 2.906 -12.763 1.00 92.50 196 PHE A N 1
ATOM 1522 C CA . PHE A 1 196 ? -0.503 2.578 -14.181 1.00 92.50 196 PHE A CA 1
ATOM 1523 C C . PHE A 1 196 ? 0.553 3.322 -14.995 1.00 92.50 196 PHE A C 1
ATOM 1525 O O . PHE A 1 196 ? 0.745 4.526 -14.816 1.00 92.50 196 PHE A O 1
ATOM 1532 N N . LEU A 1 197 ? 1.218 2.597 -15.891 1.00 92.62 197 LEU A N 1
ATOM 1533 C CA . LEU A 1 197 ? 2.276 3.068 -16.778 1.00 92.62 197 LEU A CA 1
ATOM 1534 C C . LEU A 1 197 ? 1.780 3.003 -18.233 1.00 92.62 197 LEU A C 1
ATOM 1536 O O . LEU A 1 197 ? 2.055 2.035 -18.944 1.00 92.62 197 LEU A O 1
ATOM 1540 N N . PRO A 1 198 ? 1.031 4.016 -18.696 1.00 88.69 198 PRO A N 1
ATOM 1541 C CA . PRO A 1 198 ? 0.394 3.996 -20.016 1.00 88.69 198 PRO A CA 1
ATOM 1542 C C . PRO A 1 198 ? 1.374 4.157 -21.183 1.00 88.69 198 PRO A C 1
ATOM 1544 O O . PRO A 1 198 ? 0.984 3.991 -22.333 1.00 88.69 198 PRO A O 1
ATOM 1547 N N . ARG A 1 199 ? 2.628 4.544 -20.918 1.00 88.56 199 ARG A N 1
ATOM 1548 C CA . ARG A 1 199 ? 3.674 4.700 -21.945 1.00 88.56 199 ARG A CA 1
ATOM 1549 C C . ARG A 1 199 ? 4.679 3.553 -21.954 1.00 88.56 199 ARG A C 1
ATOM 1551 O O . ARG A 1 199 ? 5.676 3.626 -22.664 1.00 88.56 199 ARG A O 1
ATOM 1558 N N . ALA A 1 200 ? 4.453 2.532 -21.133 1.00 89.94 200 ALA A N 1
ATOM 1559 C CA . ALA A 1 200 ? 5.313 1.366 -21.102 1.00 89.94 200 ALA A CA 1
ATOM 1560 C C . ALA A 1 200 ? 5.217 0.595 -22.428 1.00 89.94 200 ALA A C 1
ATOM 1562 O O . ALA A 1 200 ? 4.119 0.330 -22.918 1.00 89.94 200 ALA A O 1
ATOM 1563 N N . ASP A 1 201 ? 6.367 0.219 -22.987 1.00 89.19 201 ASP A N 1
ATOM 1564 C CA . ASP A 1 201 ? 6.422 -0.675 -24.139 1.00 89.19 201 ASP A CA 1
ATOM 1565 C C . ASP A 1 201 ? 6.124 -2.107 -23.684 1.00 89.19 201 ASP A C 1
ATOM 1567 O O . ASP A 1 201 ? 6.984 -2.794 -23.140 1.00 89.19 201 ASP A O 1
ATOM 1571 N N . VAL A 1 202 ? 4.893 -2.563 -23.903 1.00 89.75 202 VAL A N 1
ATOM 1572 C CA . VAL A 1 202 ? 4.428 -3.903 -23.517 1.00 89.75 202 VAL A CA 1
ATOM 1573 C C . VAL A 1 202 ? 5.383 -5.011 -23.976 1.00 89.75 202 VAL A C 1
ATOM 1575 O O . VAL A 1 202 ? 5.599 -5.954 -23.217 1.00 89.75 202 VAL A O 1
ATOM 1578 N N . ALA A 1 203 ? 5.990 -4.891 -25.163 1.00 89.50 203 ALA A N 1
ATOM 1579 C CA . ALA A 1 203 ? 6.890 -5.910 -25.695 1.00 89.50 203 ALA A CA 1
ATOM 1580 C C . ALA A 1 203 ? 8.195 -6.006 -24.894 1.00 89.50 203 ALA A C 1
ATOM 1582 O O . ALA A 1 203 ? 8.671 -7.113 -24.649 1.00 89.50 203 ALA A O 1
ATOM 1583 N N . GLU A 1 204 ? 8.741 -4.872 -24.436 1.00 89.44 204 GLU A N 1
ATOM 1584 C CA . GLU A 1 204 ? 9.895 -4.877 -23.529 1.00 89.44 204 GLU A CA 1
ATOM 1585 C C . GLU A 1 204 ? 9.533 -5.577 -22.216 1.00 89.44 204 GLU A C 1
ATOM 1587 O O . GLU A 1 204 ? 10.314 -6.370 -21.706 1.00 89.44 204 GLU A O 1
ATOM 1592 N N . TRP A 1 205 ? 8.334 -5.341 -21.677 1.00 90.50 205 TRP A N 1
ATOM 1593 C CA . TRP A 1 205 ? 7.956 -5.844 -20.353 1.00 90.50 205 TRP A CA 1
ATOM 1594 C C . TRP A 1 205 ? 7.736 -7.358 -20.283 1.00 90.50 205 TRP A C 1
ATOM 1596 O O . TRP A 1 205 ? 7.965 -7.935 -19.221 1.00 90.50 205 TRP A O 1
ATOM 1606 N N . ILE A 1 206 ? 7.351 -7.998 -21.389 1.00 89.25 206 ILE A N 1
ATOM 1607 C CA . ILE A 1 206 ? 7.073 -9.444 -21.463 1.00 89.25 206 ILE A CA 1
ATOM 1608 C C . ILE A 1 206 ? 8.252 -10.280 -21.990 1.00 89.25 206 ILE A C 1
ATOM 1610 O O . ILE A 1 206 ? 8.092 -11.464 -22.271 1.00 89.25 206 ILE A O 1
ATOM 1614 N N . ASP A 1 207 ? 9.447 -9.697 -22.111 1.00 88.12 207 ASP A N 1
ATOM 1615 C CA . ASP A 1 207 ? 10.647 -10.360 -22.651 1.00 88.12 207 ASP A CA 1
ATOM 1616 C C . ASP A 1 207 ? 11.269 -11.444 -21.742 1.00 88.12 207 ASP A C 1
ATOM 1618 O O . ASP A 1 207 ? 12.299 -12.030 -22.077 1.00 88.12 207 ASP A O 1
ATOM 1622 N N . GLY A 1 208 ? 10.660 -11.708 -20.582 1.00 84.62 208 GLY A N 1
ATOM 1623 C CA . GLY A 1 208 ? 11.110 -12.701 -19.606 1.00 84.62 208 GLY A CA 1
ATOM 1624 C C . GLY A 1 208 ? 12.220 -12.223 -18.666 1.00 84.62 208 GLY A C 1
ATOM 1625 O O . GLY A 1 208 ? 12.641 -12.979 -17.793 1.00 84.62 208 GLY A O 1
ATOM 1626 N N . SER A 1 209 ? 12.686 -10.977 -18.789 1.00 87.50 209 SER A N 1
ATOM 1627 C CA . SER A 1 209 ? 13.690 -10.408 -17.875 1.00 87.50 209 SER A CA 1
ATOM 1628 C C . SER A 1 209 ? 13.090 -9.770 -16.615 1.00 87.50 209 SER A C 1
ATOM 1630 O O . SER A 1 209 ? 13.831 -9.369 -15.714 1.00 87.50 209 SER A O 1
ATOM 1632 N N . LEU A 1 210 ? 11.758 -9.709 -16.530 1.00 91.44 210 LEU A N 1
ATOM 1633 C CA . LEU A 1 210 ? 11.011 -9.322 -15.339 1.00 91.44 210 LEU A CA 1
ATOM 1634 C C . LEU A 1 210 ? 10.017 -10.418 -14.926 1.00 91.44 210 LEU A C 1
ATOM 1636 O O . LEU A 1 210 ? 9.450 -11.089 -15.791 1.00 91.44 210 LEU A O 1
ATOM 1640 N N . PRO A 1 211 ? 9.747 -10.565 -13.618 1.00 91.56 211 PRO A N 1
ATOM 1641 C CA . PRO A 1 211 ? 8.703 -11.439 -13.101 1.00 91.56 211 PRO A CA 1
ATOM 1642 C C . PRO A 1 211 ? 7.324 -10.795 -13.322 1.00 91.56 211 PRO A C 1
ATOM 1644 O O . PRO A 1 211 ? 6.758 -10.163 -12.432 1.00 91.56 211 PRO A O 1
ATOM 1647 N N . VAL A 1 212 ? 6.803 -10.892 -14.542 1.00 88.50 212 VAL A N 1
ATOM 1648 C CA . VAL A 1 212 ? 5.435 -10.467 -14.858 1.00 88.50 212 VAL A CA 1
ATOM 1649 C C . VAL A 1 212 ? 4.466 -11.574 -14.462 1.00 88.50 212 VAL A C 1
ATOM 1651 O O . VAL A 1 212 ? 4.672 -12.733 -14.811 1.00 88.50 212 VAL A O 1
ATOM 1654 N N . VAL A 1 213 ? 3.409 -11.205 -13.740 1.00 83.12 213 VAL A N 1
ATOM 1655 C CA . VAL A 1 213 ? 2.298 -12.098 -13.407 1.00 83.12 213 VAL A CA 1
ATOM 1656 C C . VAL A 1 213 ? 1.212 -11.899 -14.453 1.00 83.12 213 VAL A C 1
ATOM 1658 O O . VAL A 1 213 ? 0.763 -10.770 -14.687 1.00 83.12 213 VAL A O 1
ATOM 1661 N N . ASP A 1 214 ? 0.784 -12.991 -15.080 1.00 68.69 214 ASP A N 1
ATOM 1662 C CA . ASP A 1 214 ? -0.269 -12.935 -16.081 1.00 68.69 214 ASP A CA 1
ATOM 1663 C C . ASP A 1 214 ? -1.580 -12.450 -15.449 1.00 68.69 214 ASP A C 1
ATOM 1665 O O . ASP A 1 214 ? -2.013 -12.917 -14.393 1.00 68.69 214 ASP A O 1
ATOM 1669 N N . ALA A 1 215 ? -2.251 -11.503 -16.109 1.00 56.84 215 ALA A N 1
ATOM 1670 C CA . ALA A 1 215 ? -3.460 -10.871 -15.574 1.00 56.84 215 ALA A CA 1
ATOM 1671 C C . ALA A 1 215 ? -4.628 -1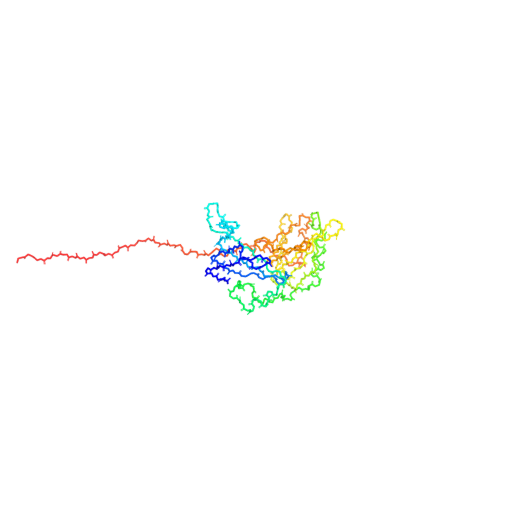1.858 -15.360 1.00 56.84 215 ALA A C 1
ATOM 1673 O O . ALA A 1 215 ? -5.580 -11.517 -14.661 1.00 56.84 215 ALA A O 1
ATOM 1674 N N . ARG A 1 216 ? -4.551 -13.061 -15.950 1.00 45.00 216 ARG A N 1
ATOM 1675 C CA . ARG A 1 216 ? -5.557 -14.129 -15.858 1.00 45.00 216 ARG A CA 1
ATOM 1676 C C . ARG A 1 216 ? -5.388 -15.053 -14.653 1.00 45.00 216 ARG A C 1
ATOM 1678 O O . ARG A 1 216 ? -6.378 -15.628 -14.229 1.00 45.00 216 ARG A O 1
ATOM 1685 N N . GLU A 1 217 ? -4.188 -15.189 -14.095 1.00 44.84 217 GLU A N 1
ATOM 1686 C CA . GLU A 1 217 ? -3.927 -16.166 -13.022 1.00 44.84 217 GLU A CA 1
ATOM 1687 C C . GLU A 1 217 ? -4.245 -15.629 -11.617 1.00 44.84 217 GLU A C 1
ATOM 1689 O O . GLU A 1 217 ? -4.294 -16.387 -10.658 1.00 44.84 217 GLU A O 1
ATOM 1694 N N . ALA A 1 218 ? -4.495 -14.324 -11.474 1.00 44.12 218 ALA A N 1
ATOM 1695 C CA . ALA A 1 218 ? -4.654 -13.668 -10.172 1.00 44.12 218 ALA A CA 1
ATOM 1696 C C . ALA A 1 218 ? -6.059 -13.084 -9.929 1.00 44.12 218 ALA A C 1
ATOM 1698 O O . ALA A 1 218 ? -6.229 -12.197 -9.087 1.00 44.12 218 ALA A O 1
ATOM 1699 N N . SER A 1 219 ? -7.055 -13.536 -10.691 1.00 37.81 219 SER A N 1
ATOM 1700 C CA . SER A 1 219 ? -8.465 -13.190 -10.505 1.00 37.81 219 SER A CA 1
ATOM 1701 C C . SER A 1 219 ? -9.304 -14.448 -10.316 1.00 37.81 219 SER A C 1
ATOM 1703 O O . SER A 1 219 ? -10.096 -14.783 -11.182 1.00 37.81 219 SER A O 1
ATOM 1705 N N . GLU A 1 220 ? -9.123 -15.109 -9.178 1.00 30.91 220 GLU A N 1
ATOM 1706 C CA . GLU A 1 220 ? -10.118 -15.984 -8.556 1.00 30.91 220 GLU A CA 1
ATOM 1707 C C . GLU A 1 220 ? -9.791 -16.036 -7.053 1.00 30.91 220 GLU A C 1
ATOM 1709 O O . GLU A 1 220 ? -8.811 -16.663 -6.657 1.00 30.91 220 GLU A O 1
ATOM 1714 N N . PRO A 1 221 ? -10.542 -15.359 -6.166 1.00 41.59 221 PRO A N 1
ATOM 1715 C CA . PRO A 1 221 ? -10.908 -16.052 -4.948 1.00 41.59 221 PRO A CA 1
ATOM 1716 C C . PRO A 1 221 ? -11.830 -17.187 -5.396 1.00 41.59 221 PRO A C 1
ATOM 1718 O O . PRO A 1 221 ? -12.809 -16.923 -6.096 1.00 41.59 221 PRO A O 1
ATOM 1721 N N . GLU A 1 222 ? -11.487 -18.427 -5.052 1.00 37.31 222 GLU A N 1
ATOM 1722 C CA . GLU A 1 222 ? -12.377 -19.575 -5.212 1.00 37.31 222 GLU A CA 1
ATOM 1723 C C . GLU A 1 222 ? -13.775 -19.163 -4.741 1.00 37.31 222 GLU A C 1
ATOM 1725 O O . GLU A 1 222 ? -14.008 -18.907 -3.555 1.00 37.31 222 GLU A O 1
ATOM 1730 N N . ALA A 1 223 ? -14.698 -19.017 -5.691 1.00 38.19 223 ALA A N 1
ATOM 1731 C CA . ALA A 1 223 ? -16.105 -18.991 -5.370 1.00 38.19 223 ALA A CA 1
ATOM 1732 C C . ALA A 1 223 ? -16.373 -20.335 -4.702 1.00 38.19 223 ALA A C 1
ATOM 1734 O O . ALA A 1 223 ? -16.261 -21.377 -5.343 1.00 38.19 223 ALA A O 1
ATOM 1735 N N . SER A 1 224 ? -16.625 -20.306 -3.394 1.00 37.41 224 SER A N 1
ATOM 1736 C CA . SER A 1 224 ? -16.971 -21.497 -2.644 1.00 37.41 224 SER A CA 1
ATOM 1737 C C . SER A 1 224 ? -18.143 -22.167 -3.349 1.00 37.41 224 SER A C 1
ATOM 1739 O O . SER A 1 224 ? -19.227 -21.575 -3.425 1.00 37.41 224 SER A O 1
ATOM 1741 N N . ASP A 1 225 ? -17.913 -23.380 -3.848 1.00 37.19 225 ASP A N 1
ATOM 1742 C CA . ASP A 1 225 ? -18.963 -24.330 -4.184 1.00 37.19 225 ASP A CA 1
ATOM 1743 C C . ASP A 1 225 ? -19.859 -24.449 -2.950 1.00 37.19 225 ASP A C 1
ATOM 1745 O O . ASP A 1 225 ? -19.545 -25.114 -1.961 1.00 37.19 225 ASP A O 1
ATOM 1749 N N . THR A 1 226 ? -20.961 -23.711 -2.985 1.00 40.62 226 THR A N 1
ATOM 1750 C CA . THR A 1 226 ? -22.076 -23.938 -2.085 1.00 40.62 226 THR A CA 1
ATOM 1751 C C . THR A 1 226 ? -22.773 -25.161 -2.665 1.00 40.62 226 THR A C 1
ATOM 1753 O O . THR A 1 226 ? -23.161 -25.106 -3.834 1.00 40.62 226 THR A O 1
ATOM 1756 N N . PRO A 1 227 ? -22.902 -26.276 -1.927 1.00 45.91 227 PRO A N 1
ATOM 1757 C CA . PRO A 1 227 ? -23.710 -27.385 -2.393 1.00 45.91 227 PRO A CA 1
ATOM 1758 C C . PRO A 1 227 ? -25.137 -26.866 -2.549 1.00 45.91 227 PRO A C 1
ATOM 1760 O O . PRO A 1 227 ? -25.730 -26.378 -1.589 1.00 45.91 227 PRO A O 1
ATOM 1763 N N . ASP A 1 228 ? -25.633 -26.923 -3.778 1.00 42.91 228 ASP A N 1
ATOM 1764 C CA . ASP A 1 228 ? -27.014 -26.633 -4.127 1.00 42.91 228 ASP A CA 1
ATOM 1765 C C . ASP A 1 228 ? -27.915 -27.616 -3.365 1.00 42.91 228 ASP A C 1
ATOM 1767 O O . ASP A 1 228 ? -27.841 -28.837 -3.553 1.00 42.91 228 ASP A O 1
ATOM 1771 N N . ASP A 1 229 ? -28.710 -27.070 -2.447 1.00 44.44 229 ASP A N 1
ATOM 1772 C CA . ASP A 1 229 ? -29.764 -27.766 -1.725 1.00 44.44 229 ASP A CA 1
ATOM 1773 C C . ASP A 1 229 ? -30.804 -28.282 -2.730 1.00 44.44 229 ASP A C 1
ATOM 1775 O O . ASP A 1 229 ? -31.761 -27.599 -3.094 1.00 44.44 229 ASP A O 1
ATOM 1779 N N . ALA A 1 230 ? -30.656 -29.535 -3.151 1.00 44.56 230 ALA A N 1
ATOM 1780 C CA . ALA A 1 230 ? -31.741 -30.290 -3.760 1.00 44.56 230 ALA A CA 1
ATOM 1781 C C . ALA A 1 230 ? -32.629 -30.900 -2.659 1.00 44.56 230 ALA A C 1
ATOM 1783 O O . ALA A 1 230 ? -32.628 -32.110 -2.428 1.00 44.56 230 ALA A O 1
ATOM 1784 N N . GLU A 1 231 ? -33.422 -30.062 -1.986 1.00 46.59 231 GLU A N 1
ATOM 1785 C CA . GLU A 1 231 ? -34.663 -30.522 -1.361 1.00 46.59 231 GLU A CA 1
ATOM 1786 C C . GLU A 1 231 ? -35.721 -30.735 -2.452 1.00 46.59 231 GLU A C 1
ATOM 1788 O O . GLU A 1 231 ? -36.292 -29.785 -2.984 1.00 46.59 231 GLU A O 1
ATOM 1793 N N . ALA A 1 232 ? -36.045 -31.995 -2.747 1.00 43.53 232 ALA A N 1
ATOM 1794 C CA . ALA A 1 232 ? -37.379 -32.355 -3.214 1.00 43.53 232 ALA A CA 1
ATOM 1795 C C . ALA A 1 232 ? -37.714 -33.817 -2.885 1.00 43.53 232 ALA A C 1
ATOM 1797 O O . ALA A 1 232 ? -37.336 -34.741 -3.595 1.00 43.53 232 ALA A O 1
ATOM 1798 N N . SER A 1 233 ? -38.529 -33.960 -1.837 1.00 42.09 233 SER A N 1
ATOM 1799 C CA . SER A 1 233 ? -39.742 -34.785 -1.830 1.00 42.09 233 SER A CA 1
ATOM 1800 C C . SER A 1 233 ? -39.610 -36.301 -2.032 1.00 42.09 233 SER A C 1
ATOM 1802 O O . SER A 1 233 ? -39.609 -36.773 -3.160 1.00 42.09 233 SER A O 1
ATOM 1804 N N . GLU A 1 234 ? -39.794 -37.067 -0.951 1.00 42.22 234 GLU A N 1
ATOM 1805 C CA . GLU A 1 234 ? -40.931 -38.003 -0.900 1.00 42.22 234 GLU A CA 1
ATOM 1806 C C . GLU A 1 234 ? -41.249 -38.448 0.535 1.00 42.22 234 GLU A C 1
ATOM 1808 O O . GLU A 1 234 ? -40.498 -39.159 1.201 1.00 42.22 234 GLU A O 1
ATOM 1813 N N . ALA A 1 235 ? -42.412 -38.004 1.007 1.00 47.84 235 ALA A N 1
ATOM 1814 C CA . ALA A 1 235 ? -43.063 -38.494 2.205 1.00 47.84 235 ALA A CA 1
ATOM 1815 C C . ALA A 1 235 ? -43.603 -39.907 1.948 1.00 47.84 235 ALA A C 1
ATOM 1817 O O . ALA A 1 235 ? -44.400 -40.103 1.034 1.00 47.84 235 ALA A O 1
ATOM 1818 N N . THR A 1 236 ? -43.230 -40.881 2.779 1.00 40.44 236 THR A N 1
ATOM 1819 C CA . THR A 1 236 ? -43.927 -42.173 2.834 1.00 40.44 236 THR A CA 1
ATOM 1820 C C . THR A 1 236 ? -44.180 -42.584 4.283 1.00 40.44 236 THR A C 1
ATOM 1822 O O . THR A 1 236 ? -43.239 -42.731 5.057 1.00 40.44 236 THR A O 1
ATOM 1825 N N . ALA A 1 237 ? -45.469 -42.801 4.571 1.00 47.53 237 ALA A N 1
ATOM 1826 C CA . ALA A 1 237 ? -46.121 -43.512 5.684 1.00 47.53 237 ALA A CA 1
ATOM 1827 C C . ALA A 1 237 ? -47.036 -42.601 6.528 1.00 47.53 237 ALA A C 1
ATOM 1829 O O . ALA A 1 237 ? -46.600 -41.590 7.076 1.00 47.53 237 ALA A O 1
ATOM 1830 N N . PRO A 1 238 ? -48.324 -42.976 6.639 1.00 50.75 238 PRO A N 1
ATOM 1831 C CA . PRO A 1 238 ? -48.650 -43.974 7.653 1.00 50.75 238 PRO A CA 1
ATOM 1832 C C . PRO A 1 238 ? -49.573 -45.090 7.142 1.00 50.75 238 PRO A C 1
ATOM 1834 O O . PRO A 1 238 ? -50.638 -44.838 6.584 1.00 50.75 238 PRO A O 1
ATOM 1837 N N . GLU A 1 239 ? -49.188 -46.336 7.413 1.00 47.00 239 GLU A N 1
ATOM 1838 C CA . GLU A 1 239 ? -50.083 -47.491 7.378 1.00 47.00 239 GLU A CA 1
ATOM 1839 C C . GLU A 1 239 ? -50.561 -47.759 8.811 1.00 47.00 239 GLU A C 1
ATOM 1841 O O . GLU A 1 239 ? -49.857 -48.362 9.616 1.00 47.00 239 GLU A O 1
ATOM 1846 N N . SER A 1 240 ? -51.758 -47.273 9.135 1.00 50.25 240 SER A N 1
ATOM 1847 C CA . SER A 1 240 ? -52.531 -47.728 10.292 1.00 50.25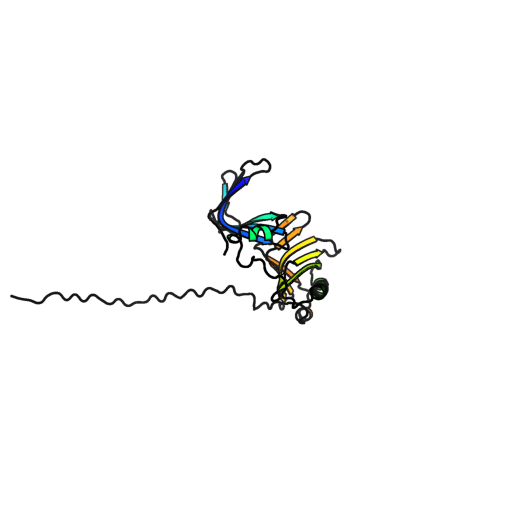 240 SER A CA 1
ATOM 1848 C C . SER A 1 240 ? -53.899 -48.152 9.781 1.00 50.25 240 SER A C 1
ATOM 1850 O O . SER A 1 240 ? -54.798 -47.332 9.600 1.00 50.25 240 SER A O 1
ATOM 1852 N N . ALA A 1 241 ? -54.025 -49.446 9.497 1.00 47.62 241 ALA A N 1
ATOM 1853 C CA . ALA A 1 241 ? -55.290 -50.098 9.219 1.00 47.62 241 ALA A CA 1
ATOM 1854 C C . ALA A 1 241 ? -56.066 -50.271 10.532 1.00 47.62 241 ALA A C 1
ATOM 1856 O O . ALA A 1 241 ? -55.644 -50.989 11.439 1.00 47.62 241 ALA A O 1
ATOM 1857 N N . GLU A 1 242 ? -57.212 -49.604 10.618 1.00 44.25 242 GLU A N 1
ATOM 1858 C CA . GLU A 1 242 ? -58.215 -49.823 11.648 1.00 44.25 242 GLU A CA 1
ATOM 1859 C C . GLU A 1 242 ? -59.255 -50.838 11.146 1.00 44.25 242 GLU A C 1
ATOM 1861 O O . GLU A 1 242 ? -59.728 -50.766 10.014 1.00 44.25 242 GLU A O 1
ATOM 1866 N N . SER A 1 243 ? -59.677 -51.706 12.065 1.00 44.81 243 SER A N 1
ATOM 1867 C CA . SER A 1 243 ? -60.988 -52.359 12.098 1.00 44.81 243 SER A CA 1
ATOM 1868 C C . SER A 1 243 ? -61.231 -53.582 11.206 1.00 44.81 243 SER A C 1
ATOM 1870 O O . SER A 1 243 ? -61.695 -53.509 10.071 1.00 44.81 243 SER A O 1
ATOM 1872 N N . ALA A 1 244 ? -61.107 -54.752 11.832 1.00 45.44 244 ALA A N 1
ATOM 1873 C CA . ALA A 1 244 ? -62.013 -55.861 11.578 1.00 45.44 244 ALA A CA 1
ATOM 1874 C C . ALA A 1 244 ? -62.401 -56.496 12.916 1.00 45.44 244 ALA A C 1
ATOM 1876 O O . ALA A 1 244 ? -61.533 -56.996 13.624 1.00 45.44 244 ALA A O 1
ATOM 1877 N N . LEU A 1 245 ? -63.696 -56.453 13.246 1.00 48.81 245 LEU A N 1
ATOM 1878 C CA . LEU A 1 245 ? -64.479 -57.583 13.767 1.00 48.81 245 LEU A CA 1
ATOM 1879 C C . LEU A 1 245 ? -65.937 -57.147 14.006 1.00 48.81 245 LEU A C 1
ATOM 1881 O O . LEU A 1 245 ? -66.182 -56.229 14.791 1.00 48.81 2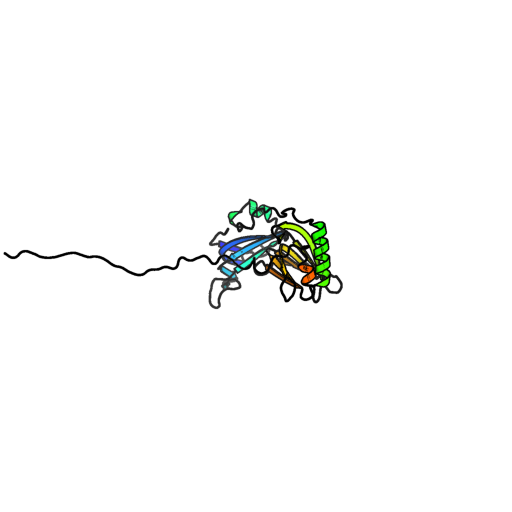45 LEU A O 1
ATOM 1885 N N . PRO A 1 246 ? -66.926 -57.823 13.397 1.00 61.88 246 PRO A N 1
ATOM 1886 C CA . PRO A 1 246 ? -68.298 -57.800 13.871 1.00 61.88 246 PRO A CA 1
ATOM 1887 C C . PRO A 1 246 ? -68.658 -59.097 14.618 1.00 61.88 246 PRO A C 1
ATOM 1889 O O . PRO A 1 246 ? -68.401 -60.185 14.115 1.00 61.88 246 PRO A O 1
ATOM 1892 N N . ARG A 1 247 ? -69.333 -58.898 15.760 1.00 51.03 247 ARG A N 1
ATOM 1893 C CA . ARG A 1 247 ? -70.224 -59.789 16.540 1.00 51.03 247 ARG A CA 1
ATOM 1894 C C . ARG A 1 247 ? -69.724 -61.164 16.983 1.00 51.03 247 ARG A C 1
ATOM 1896 O O . ARG A 1 247 ? -69.653 -62.084 16.147 1.00 51.03 247 ARG A O 1
#

Secondary structure (DSSP, 8-state):
---B-SEEEEEE-TTS-EEEEEEEEEEEEEEETTTTEEEEEEEEEEEEETTEEEEPTTPPTT-SSEEEEEEEE-S--HHHHHHH-GGGB-GGGS------S-S-HHHHHHHHHHHHHHH-SSSEEEEEEEEEEETTEEEEEEEEEE-TTS-EEEEEEEEEEEEEEETTEEEEEEEEEEEEETTEEEEPGGGEEEEEETT--HHHHTSSSS-BPPTTTT-----------------------------

Sequence (247 aa):
DGAIGPVLLRSFDDRGRAIGTITADRLRLEGSRAGRTLTLVLEDGYTRRSGVRAPFPGAEDGVERGGVMRVVIPDTDPDGWSRAVPELFREDHSIEVLDDGRWNIFLLRRELNARLDRGGLGGRYVLKDLAGVREGVLRDVALDELDENGALRRRLFADRLALRVDAAGVQLLLEDGVVVRGEQKLPFLDGRMRVFLPRADVAEWIDGSLPVVDAREASEPEASDTPDDAEASEATAPESAESALPR

Foldseek 3Di:
DQKDDFDKDFDADPVRHTFWIKTAGIWAWFDFQLQQKIKIKGFWIWIAGPNDIDEEPPDDPPDSTGDIDIDMDHNHRVQVVCVVRVSRYDPVPPPDDQAPPPDPVVLQQVLVQVQQQQQDDFWGKHWPDFDYDDQLKTAFTKIFTAGPVRHTQKIKTARTWAWEADPQGIKTKGFSIWIGGPNDIGAPDVRIDIDGRRRGDSVSVPPPSHSHDYPPPPPDPDPPPDPPDPDDDDDDDDDDDDDDDDD